Protein AF-A0A653LSE4-F1 (afdb_monomer)

Radius of gyration: 16.92 Å; Cα contacts (8 Å, |Δi|>4): 556; chains: 1; bounding box: 44×39×50 Å

Foldseek 3Di:
DAAPDWDWDDDPNFIKIKHKQDDDPPPPDPCDPAAEEEEAEAFLAACRLLRLLQVLSSVGHIYIGMQFGLFDPTDHDPAQDALLNRLNRVVVRCVVVVQAAHEYEAAALGLSNQLSNCLVCVRRHLEYEYALYAQQVVQLDPVSLVVLVVCLLPPFDDPVSNVNSVVSNVVSPVVSSVSHVVNSSPRPQLVSQLSRPHAYEYEYECAESGRHPVSSVSNQVSHPRGDYDYDYSHYRSCCNVPSNSVSCVVVVVCVVRVRGPDDD

Sequence (264 aa):
MALSGGRNVEAGGLQGRLYASVQEPGTSVEAEVRHAYVLLHGIGVSHRYLARLHRELAQVADVYSFDLPGFGKAARPHRQLQVEDFAAFVSAVLTDEGVGTCVVVGHSMGTQFAVELALRDPGRVAAAVLMGPVVDSSRNTVPQQAMSLARDAMLCESLTSNAIVFSDYFRAGPRWYLTELPVMMQYPMEDRLVSVRQPVLVLRGTKDPVARRSWCVKLSTAAQQGSMDEVLGQGHVFQHTAPVASAQAISGWVRAVDGFGVPA

Structure (mmCIF, N/CA/C/O backbone):
data_AF-A0A653LSE4-F1
#
_entry.id   AF-A0A653LSE4-F1
#
loop_
_atom_site.group_PDB
_atom_site.id
_atom_site.type_symbol
_atom_site.label_atom_id
_atom_site.label_alt_id
_atom_site.label_comp_id
_atom_site.label_asym_id
_atom_site.label_entity_id
_atom_site.label_seq_id
_atom_site.pdbx_PDB_ins_code
_atom_site.Cartn_x
_atom_site.Cartn_y
_atom_site.Cartn_z
_atom_site.occupancy
_atom_site.B_iso_or_equiv
_atom_site.auth_seq_id
_atom_site.auth_comp_id
_atom_site.auth_asym_id
_atom_site.auth_atom_id
_atom_site.pdbx_PDB_model_num
ATOM 1 N N . MET A 1 1 ? 14.031 -4.360 13.043 1.00 61.03 1 MET A N 1
ATOM 2 C CA . MET A 1 1 ? 13.543 -5.350 14.031 1.00 61.03 1 MET A CA 1
ATOM 3 C C . MET A 1 1 ? 12.190 -5.849 13.558 1.00 61.03 1 MET A C 1
ATOM 5 O O . MET A 1 1 ? 11.400 -5.014 13.144 1.00 61.03 1 MET A O 1
ATOM 9 N N . ALA A 1 2 ? 11.955 -7.162 13.553 1.00 75.75 2 ALA A N 1
ATOM 10 C CA . ALA A 1 2 ? 10.665 -7.738 13.160 1.00 75.75 2 ALA A CA 1
ATOM 11 C C . ALA A 1 2 ? 9.596 -7.488 14.240 1.00 75.75 2 ALA A C 1
ATOM 13 O O . ALA A 1 2 ? 9.941 -7.193 15.389 1.00 75.75 2 ALA A O 1
ATOM 14 N N . LEU A 1 3 ? 8.322 -7.600 13.869 1.00 85.56 3 LEU A N 1
ATOM 15 C CA . LEU A 1 3 ? 7.232 -7.659 14.841 1.00 85.56 3 LEU A CA 1
ATOM 16 C C . LEU A 1 3 ? 7.215 -9.062 15.472 1.00 85.56 3 LEU A C 1
ATOM 18 O O . LEU A 1 3 ? 7.448 -10.064 14.788 1.00 85.56 3 LEU A O 1
ATOM 22 N N . SER A 1 4 ? 6.996 -9.137 16.783 1.00 82.25 4 SER A N 1
ATOM 23 C CA . SER A 1 4 ? 6.713 -10.392 17.488 1.00 82.25 4 SER A CA 1
ATOM 24 C C . SER A 1 4 ? 5.231 -10.761 17.332 1.00 82.25 4 SER A C 1
ATOM 26 O O . SER A 1 4 ? 4.444 -9.975 16.815 1.00 82.25 4 SER A O 1
ATOM 28 N N . GLY A 1 5 ? 4.848 -11.981 17.722 1.00 82.75 5 GLY A N 1
ATOM 29 C CA . GLY A 1 5 ? 3.431 -12.369 17.811 1.00 82.75 5 GLY A CA 1
ATOM 30 C C . GLY A 1 5 ? 2.716 -12.654 16.486 1.00 82.75 5 GLY A C 1
ATOM 31 O O . GLY A 1 5 ? 1.515 -12.895 16.492 1.00 82.75 5 GLY A O 1
ATOM 32 N N . GLY A 1 6 ? 3.421 -12.668 15.350 1.00 89.81 6 GLY A N 1
ATOM 33 C CA . GLY A 1 6 ? 2.786 -12.986 14.072 1.00 89.81 6 GLY A CA 1
ATOM 34 C C . GLY A 1 6 ? 2.234 -14.408 14.044 1.00 89.81 6 GLY A C 1
ATOM 35 O O . GLY A 1 6 ? 2.968 -15.346 14.367 1.00 89.81 6 GLY A O 1
ATOM 36 N N . ARG A 1 7 ? 0.999 -14.584 13.583 1.00 94.19 7 ARG A N 1
ATOM 37 C CA . ARG A 1 7 ? 0.338 -15.891 13.450 1.00 94.19 7 ARG A CA 1
ATOM 38 C C . ARG A 1 7 ? 0.003 -16.213 12.003 1.00 94.19 7 ARG A C 1
ATOM 40 O O . ARG A 1 7 ? -0.101 -15.311 11.178 1.00 94.19 7 ARG A O 1
ATOM 47 N N . ASN A 1 8 ? -0.119 -17.501 11.704 1.00 96.44 8 ASN A N 1
ATOM 48 C CA . ASN A 1 8 ? -0.535 -17.946 10.380 1.00 96.44 8 ASN A CA 1
ATOM 49 C C . ASN A 1 8 ? -2.027 -17.657 10.201 1.00 96.44 8 ASN A C 1
ATOM 51 O O . ASN A 1 8 ? -2.806 -17.843 11.134 1.00 96.44 8 ASN A O 1
ATOM 55 N N . VAL A 1 9 ? -2.389 -17.209 9.007 1.00 97.06 9 VAL A N 1
ATOM 56 C CA . VAL A 1 9 ? -3.770 -16.974 8.579 1.00 97.06 9 VAL A CA 1
ATOM 57 C C . VAL A 1 9 ? -3.956 -17.619 7.212 1.00 97.06 9 VAL A C 1
ATOM 59 O O . VAL A 1 9 ? -3.012 -17.677 6.419 1.00 97.06 9 VAL A O 1
ATOM 62 N N . GLU A 1 10 ? -5.152 -18.126 6.946 1.00 97.12 10 GLU A N 1
ATOM 63 C CA . GLU A 1 10 ? -5.478 -18.818 5.705 1.00 97.12 10 GLU A CA 1
ATOM 64 C C . GLU A 1 10 ? -6.830 -18.336 5.197 1.00 97.12 10 GLU A C 1
ATOM 66 O O . GLU A 1 10 ? -7.785 -18.266 5.960 1.00 97.12 10 GLU A O 1
ATOM 71 N N . ALA A 1 11 ? -6.906 -18.017 3.909 1.00 96.50 11 ALA A N 1
ATOM 72 C CA . ALA A 1 11 ? -8.153 -17.658 3.256 1.00 96.50 11 ALA A CA 1
ATOM 73 C C . ALA A 1 11 ? -8.091 -18.023 1.773 1.00 96.50 11 ALA A C 1
ATOM 75 O O . ALA A 1 11 ? -7.082 -17.790 1.106 1.00 96.50 11 ALA A O 1
ATOM 76 N N . GLY A 1 12 ? -9.167 -18.616 1.246 1.00 92.50 12 GLY A N 1
ATOM 77 C CA . GLY A 1 12 ? -9.254 -18.983 -0.173 1.00 92.50 12 GLY A CA 1
ATOM 78 C C . GLY A 1 12 ? -8.154 -19.945 -0.646 1.00 92.50 12 GLY A C 1
ATOM 79 O O . GLY A 1 12 ? -7.728 -19.863 -1.795 1.00 92.50 12 GLY A O 1
ATOM 80 N N . GLY A 1 13 ? -7.650 -20.816 0.240 1.00 94.44 13 GLY A N 1
ATOM 81 C CA . GLY A 1 13 ? -6.538 -21.733 -0.048 1.00 94.44 13 GLY A CA 1
ATOM 82 C C . GLY A 1 13 ? -5.164 -21.057 -0.149 1.00 94.44 13 GLY A C 1
ATOM 83 O O . GLY A 1 13 ? -4.197 -21.685 -0.581 1.00 94.44 13 GLY A O 1
ATOM 84 N N . LEU A 1 14 ? -5.061 -19.780 0.229 1.00 97.00 14 LEU A N 1
ATOM 85 C CA . LEU A 1 14 ? -3.809 -19.039 0.329 1.00 97.00 14 LEU A CA 1
ATOM 86 C C . LEU A 1 14 ? -3.423 -18.881 1.796 1.00 97.00 14 LEU A C 1
ATOM 88 O O . LEU A 1 14 ? -4.278 -18.649 2.647 1.00 97.00 14 LEU A O 1
ATOM 92 N N . GLN A 1 15 ? -2.126 -18.960 2.084 1.00 96.56 15 GLN A N 1
ATOM 93 C CA . GLN A 1 15 ? -1.591 -18.797 3.434 1.00 96.56 15 GLN A CA 1
ATOM 94 C C . GLN A 1 15 ? -0.775 -17.514 3.529 1.00 96.56 15 GLN A C 1
ATOM 96 O O . GLN A 1 15 ? 0.033 -17.221 2.651 1.00 96.56 15 GLN A O 1
ATOM 101 N N . GLY A 1 16 ? -0.936 -16.795 4.632 1.00 96.75 16 GLY A N 1
ATOM 102 C CA . GLY A 1 16 ? -0.149 -15.618 4.979 1.00 96.75 16 GLY A CA 1
ATOM 103 C C . GLY A 1 16 ? 0.196 -15.599 6.462 1.00 96.75 16 GLY A C 1
ATOM 104 O O . GLY A 1 16 ? -0.054 -16.556 7.202 1.00 96.75 16 GLY A O 1
ATOM 105 N N . ARG A 1 17 ? 0.768 -14.485 6.918 1.00 96.88 17 ARG A N 1
ATOM 106 C CA . ARG A 1 17 ? 0.896 -14.203 8.352 1.00 96.88 17 ARG A CA 1
ATOM 107 C C . ARG A 1 17 ? 0.334 -12.841 8.691 1.00 96.88 17 ARG A C 1
ATOM 109 O O . ARG A 1 17 ? 0.565 -11.884 7.962 1.00 96.88 17 ARG A O 1
ATOM 116 N N . LEU A 1 18 ? -0.329 -12.764 9.835 1.00 96.88 18 LEU A N 1
ATOM 117 C CA . LEU A 1 18 ? -0.876 -11.538 10.391 1.00 96.88 18 LEU A CA 1
ATOM 118 C C . LEU A 1 18 ? -0.117 -11.153 11.660 1.00 96.88 18 LEU A C 1
ATOM 120 O O . LEU A 1 18 ? 0.128 -11.993 12.526 1.00 96.88 18 LEU A O 1
ATOM 124 N N . TYR A 1 19 ? 0.214 -9.872 11.767 1.00 96.12 19 TYR A N 1
ATOM 125 C CA . TYR A 1 19 ? 0.811 -9.225 12.927 1.00 96.12 19 TYR A CA 1
ATOM 126 C C . TYR A 1 19 ? -0.132 -8.114 13.383 1.00 96.12 19 TYR A C 1
ATOM 128 O O . TYR A 1 19 ? -0.217 -7.079 12.723 1.00 96.12 19 TYR A O 1
ATOM 136 N N . ALA A 1 20 ? -0.840 -8.339 14.484 1.00 94.56 20 ALA A N 1
ATOM 137 C CA . ALA A 1 20 ? -1.708 -7.343 15.099 1.00 94.56 20 ALA A CA 1
ATOM 138 C C . ALA A 1 20 ? -0.979 -6.652 16.261 1.00 94.56 20 ALA A C 1
ATOM 140 O O . ALA A 1 20 ? -0.185 -7.292 16.960 1.00 94.56 20 ALA A O 1
ATOM 141 N N . SER A 1 21 ? -1.239 -5.363 16.473 1.00 91.31 21 SER A N 1
ATOM 142 C CA . SER A 1 21 ? -0.805 -4.656 17.678 1.00 91.31 21 SER A CA 1
ATOM 143 C C . SER A 1 21 ? -1.391 -5.337 18.920 1.00 91.31 21 SER A C 1
ATOM 145 O O . SER A 1 21 ? -2.594 -5.568 19.002 1.00 91.31 21 SER A O 1
ATOM 147 N N . VAL A 1 22 ? -0.532 -5.702 19.874 1.00 67.81 22 VAL A N 1
ATOM 148 C CA . VAL A 1 22 ? -0.937 -6.378 21.115 1.00 67.81 22 VAL A CA 1
ATOM 149 C C . VAL A 1 22 ? -1.493 -5.332 22.083 1.00 67.81 22 VAL A C 1
ATOM 151 O O . VAL A 1 22 ? -0.803 -4.355 22.367 1.00 67.81 22 VAL A O 1
ATOM 154 N N . GLN A 1 23 ? -2.707 -5.532 22.605 1.00 57.34 23 GLN A N 1
ATOM 155 C CA . GLN A 1 23 ? -3.167 -4.795 23.786 1.00 57.34 23 GLN A CA 1
ATOM 156 C C . GLN A 1 23 ? -2.363 -5.258 25.003 1.00 57.34 23 GLN A C 1
ATOM 158 O O . GLN A 1 23 ? -2.258 -6.463 25.240 1.00 57.34 23 GLN A O 1
ATOM 163 N N . GLU A 1 24 ? -1.829 -4.331 25.801 1.00 49.50 24 GLU A N 1
ATOM 164 C CA . GLU A 1 24 ? -1.390 -4.706 27.144 1.00 49.50 24 GLU A CA 1
ATOM 165 C C . GLU A 1 24 ? -2.630 -5.046 27.987 1.00 49.50 24 GLU A C 1
ATOM 167 O O . GLU A 1 24 ? -3.530 -4.211 28.118 1.00 49.50 24 GLU A O 1
ATOM 172 N N . PRO A 1 25 ? -2.731 -6.265 28.544 1.00 37.28 25 PRO A N 1
ATOM 173 C CA . PRO A 1 25 ? -3.856 -6.616 29.394 1.00 37.28 25 PRO A CA 1
ATOM 174 C C . PRO A 1 25 ? -3.789 -5.794 30.690 1.00 37.28 25 PRO A C 1
ATOM 176 O O . PRO A 1 25 ? -2.941 -6.047 31.542 1.00 37.28 25 PRO A O 1
ATOM 179 N N . GLY A 1 26 ? -4.679 -4.806 30.837 1.00 44.78 26 GLY A N 1
ATOM 180 C CA . GLY A 1 26 ? -4.826 -4.022 32.072 1.00 44.78 26 GLY A CA 1
ATOM 181 C C . GLY A 1 26 ? -5.125 -2.531 31.897 1.00 44.78 26 GLY A C 1
ATOM 182 O O . GLY A 1 26 ? -5.560 -1.896 32.854 1.00 44.78 26 GLY A O 1
ATOM 183 N N . THR A 1 27 ? -4.959 -1.956 30.705 1.00 46.88 27 THR A N 1
ATOM 184 C CA . THR A 1 27 ? -5.365 -0.569 30.425 1.00 46.88 27 THR A CA 1
ATOM 185 C C . THR A 1 27 ? -6.841 -0.510 30.043 1.00 46.88 27 THR A C 1
ATOM 187 O O . THR A 1 27 ? -7.207 -0.346 28.884 1.00 46.88 27 THR A O 1
ATOM 190 N N . SER A 1 28 ? -7.715 -0.635 31.044 1.00 40.16 28 SER A N 1
ATOM 191 C CA . SER A 1 28 ? -9.119 -0.235 30.932 1.00 40.16 28 SER A CA 1
ATOM 192 C C . SER A 1 28 ? -9.204 1.294 30.922 1.00 40.16 28 SER A C 1
ATOM 194 O O . SER A 1 28 ? -9.571 1.918 31.916 1.00 40.16 28 SER A O 1
ATOM 196 N N . VAL A 1 29 ? -8.789 1.903 29.816 1.00 49.12 29 VAL A N 1
ATOM 197 C CA . VAL A 1 29 ? -9.260 3.238 29.448 1.00 49.12 29 VAL A CA 1
ATOM 198 C C . VAL A 1 29 ? -10.554 3.000 28.679 1.00 49.12 29 VAL A C 1
ATOM 200 O O . VAL A 1 29 ? -10.614 2.065 27.878 1.00 49.12 29 VAL A O 1
ATOM 203 N N . GLU A 1 30 ? -11.604 3.761 28.992 1.00 46.19 30 GLU A N 1
ATOM 204 C CA . GLU A 1 30 ? -12.880 3.748 28.267 1.00 46.19 30 GLU A CA 1
ATOM 205 C C . GLU A 1 30 ? -12.629 3.594 26.765 1.00 46.19 30 GLU A C 1
ATOM 207 O O . GLU A 1 30 ? -11.695 4.204 26.249 1.00 46.19 30 GLU A O 1
ATOM 212 N N . ALA A 1 31 ? -13.400 2.723 26.104 1.00 49.31 31 ALA A N 1
ATOM 213 C CA . ALA A 1 31 ? -13.195 2.303 24.721 1.00 49.31 31 ALA A CA 1
ATOM 214 C C . ALA A 1 31 ? -13.316 3.487 23.747 1.00 49.31 31 ALA A C 1
ATOM 216 O O . ALA A 1 31 ? -14.328 3.667 23.074 1.00 49.31 31 ALA A O 1
ATOM 217 N N . GLU A 1 32 ? -12.274 4.311 23.686 1.00 55.62 32 GLU A N 1
ATOM 218 C CA . GLU A 1 32 ? -12.071 5.294 22.643 1.00 55.62 32 GLU A CA 1
ATOM 219 C C . GLU A 1 32 ? -12.041 4.508 21.334 1.00 55.62 32 GLU A C 1
ATOM 221 O O . GLU A 1 32 ? -11.342 3.494 21.224 1.00 55.62 32 GLU A O 1
ATOM 226 N N . VAL A 1 33 ? -12.857 4.919 20.363 1.00 59.66 33 VAL A N 1
ATOM 227 C CA . VAL A 1 33 ? -12.933 4.256 19.061 1.00 59.66 33 VAL A CA 1
ATOM 228 C C . VAL A 1 33 ? -11.567 4.387 18.391 1.00 59.66 33 VAL A C 1
ATOM 230 O O . VAL A 1 33 ? -11.242 5.409 17.789 1.00 59.66 33 VAL A O 1
ATOM 233 N N . ARG A 1 34 ? -10.738 3.350 18.524 1.00 71.81 34 ARG A N 1
ATOM 234 C CA . ARG A 1 34 ? -9.423 3.291 17.896 1.00 71.81 34 ARG A CA 1
ATOM 235 C C . ARG A 1 34 ? -9.608 2.966 16.428 1.00 71.81 34 ARG A C 1
ATOM 237 O O . ARG A 1 34 ? -10.283 2.019 16.037 1.00 71.81 34 ARG A O 1
ATOM 244 N N . HIS A 1 35 ? -8.984 3.782 15.603 1.00 82.12 35 HIS A N 1
ATOM 245 C CA . HIS A 1 35 ? -8.894 3.546 14.177 1.00 82.12 35 HIS A CA 1
ATOM 246 C C . HIS A 1 35 ? -8.154 2.237 13.889 1.00 82.12 35 HIS A C 1
ATOM 248 O O . HIS A 1 35 ? -7.191 1.921 14.581 1.00 82.12 35 HIS A O 1
ATOM 254 N N . ALA A 1 36 ? -8.558 1.503 12.854 1.00 93.62 36 ALA A N 1
ATOM 255 C CA . ALA A 1 36 ? -7.814 0.340 12.381 1.00 93.62 36 ALA A CA 1
ATOM 256 C C . ALA A 1 36 ? -6.970 0.709 11.153 1.00 93.62 36 ALA A C 1
ATOM 258 O O . ALA A 1 36 ? -7.494 1.243 10.175 1.00 93.62 36 ALA A O 1
ATOM 259 N N . TYR A 1 37 ? -5.677 0.386 11.174 1.00 96.75 37 TYR A N 1
ATOM 260 C CA . TYR A 1 37 ? -4.769 0.511 10.033 1.00 96.75 37 TYR A CA 1
ATOM 261 C C . TYR A 1 37 ? -4.348 -0.860 9.519 1.00 96.75 37 TYR A C 1
ATOM 263 O O . TYR A 1 37 ? -3.862 -1.700 10.274 1.00 96.75 37 TYR A O 1
ATOM 271 N N . VAL A 1 38 ? -4.452 -1.063 8.209 1.00 98.38 38 VAL A N 1
ATOM 272 C CA . VAL A 1 38 ? -4.025 -2.289 7.529 1.00 98.38 38 VAL A CA 1
ATOM 273 C C . VAL A 1 38 ? -2.801 -1.983 6.674 1.00 98.38 38 VAL A C 1
ATOM 275 O O . VAL A 1 38 ? -2.907 -1.280 5.676 1.00 98.38 38 VAL A O 1
ATOM 278 N N . LEU A 1 39 ? -1.629 -2.493 7.057 1.00 98.62 39 LEU A N 1
ATOM 279 C CA . LEU A 1 39 ? -0.357 -2.220 6.387 1.00 98.62 39 LEU A CA 1
ATOM 280 C C . LEU A 1 39 ? 0.017 -3.346 5.413 1.00 98.62 39 LEU A C 1
ATOM 282 O O . LEU A 1 39 ? 0.220 -4.495 5.822 1.00 98.62 39 LEU A O 1
ATOM 286 N N . LEU A 1 40 ? 0.184 -2.991 4.137 1.00 98.62 40 LEU A N 1
ATOM 287 C CA . LEU A 1 40 ? 0.477 -3.912 3.038 1.00 98.62 40 LEU A CA 1
ATOM 288 C C . LEU A 1 40 ? 1.864 -3.640 2.446 1.00 98.62 40 LEU A C 1
ATOM 290 O O . LEU A 1 40 ? 2.202 -2.517 2.059 1.00 98.62 40 LEU A O 1
ATOM 294 N N . HIS A 1 41 ? 2.693 -4.682 2.390 1.00 97.19 41 HIS A N 1
ATOM 295 C CA . HIS A 1 41 ? 4.066 -4.577 1.907 1.00 97.19 41 HIS A CA 1
ATOM 296 C C . HIS A 1 41 ? 4.169 -4.627 0.372 1.00 97.19 41 HIS A C 1
ATOM 298 O O . HIS A 1 41 ? 3.237 -5.027 -0.318 1.00 97.19 41 HIS A O 1
ATOM 304 N N . GLY A 1 42 ? 5.330 -4.234 -0.157 1.00 93.88 42 GLY A N 1
ATOM 305 C CA . GLY A 1 42 ? 5.651 -4.280 -1.580 1.00 93.88 42 GLY A CA 1
ATOM 306 C C . GLY A 1 42 ? 6.131 -5.651 -2.048 1.00 93.88 42 GLY A C 1
ATOM 307 O O . GLY A 1 42 ? 6.262 -6.594 -1.264 1.00 93.88 42 GLY A O 1
ATOM 308 N N . ILE A 1 43 ? 6.443 -5.751 -3.338 1.00 92.19 43 ILE A N 1
ATOM 309 C CA . ILE A 1 43 ? 6.922 -6.989 -3.951 1.00 92.19 43 ILE A CA 1
ATOM 310 C C . ILE A 1 43 ? 8.234 -7.446 -3.308 1.00 92.19 43 ILE A C 1
ATOM 312 O O . ILE A 1 43 ? 9.144 -6.653 -3.079 1.00 92.19 43 ILE A O 1
ATOM 316 N N . GLY A 1 44 ? 8.337 -8.738 -3.004 1.00 84.50 44 GLY A N 1
ATOM 317 C CA . GLY A 1 44 ? 9.571 -9.366 -2.526 1.00 84.50 44 GLY A CA 1
ATOM 318 C C . GLY A 1 44 ? 10.007 -8.981 -1.110 1.00 84.50 44 GLY A C 1
ATOM 319 O O . GLY A 1 44 ? 11.014 -9.499 -0.639 1.00 84.50 44 GLY A O 1
ATOM 320 N N . VAL A 1 45 ? 9.268 -8.107 -0.428 1.00 88.25 45 VAL A N 1
ATOM 321 C CA . VAL A 1 45 ? 9.527 -7.709 0.961 1.00 88.25 45 VAL A CA 1
ATOM 322 C C . VAL A 1 45 ? 8.501 -8.337 1.912 1.00 88.25 45 VAL A C 1
ATOM 324 O O . VAL A 1 45 ? 7.788 -9.262 1.538 1.00 88.25 45 VAL A O 1
ATOM 327 N N . SER A 1 46 ? 8.477 -7.915 3.176 1.00 91.38 46 SER A N 1
ATOM 328 C CA . SER A 1 46 ? 7.633 -8.492 4.233 1.00 91.38 46 SER A CA 1
ATOM 329 C C . SER A 1 46 ? 7.177 -7.413 5.217 1.00 91.38 46 SER A C 1
ATOM 331 O O . SER A 1 46 ? 7.593 -6.261 5.096 1.00 91.38 46 SER A O 1
ATOM 333 N N . HIS A 1 47 ? 6.422 -7.757 6.262 1.00 92.62 47 HIS A N 1
ATOM 334 C CA . HIS A 1 47 ? 6.083 -6.831 7.355 1.00 92.62 47 HIS A CA 1
ATOM 335 C C . HIS A 1 47 ? 7.313 -6.148 7.998 1.00 92.62 47 HIS A C 1
ATOM 337 O O . HIS A 1 47 ? 7.192 -5.097 8.628 1.00 92.62 47 HIS A O 1
ATOM 343 N N . ARG A 1 48 ? 8.521 -6.724 7.878 1.00 92.00 48 ARG A N 1
ATOM 344 C CA . ARG A 1 48 ? 9.722 -6.300 8.626 1.00 92.00 48 ARG A CA 1
ATOM 345 C C . ARG A 1 48 ? 10.114 -4.846 8.384 1.00 92.00 48 ARG A C 1
ATOM 347 O O . ARG A 1 48 ? 10.565 -4.182 9.317 1.00 92.00 48 ARG A O 1
ATOM 354 N N . TYR A 1 49 ? 9.962 -4.352 7.159 1.00 91.31 49 TYR A N 1
ATOM 355 C CA . TYR A 1 49 ? 10.261 -2.953 6.833 1.00 91.31 49 TYR A CA 1
ATOM 356 C C . TYR A 1 49 ? 9.124 -1.982 7.212 1.00 91.31 49 TYR A C 1
ATOM 358 O O . TYR A 1 49 ? 9.387 -0.798 7.396 1.00 91.31 49 TYR A O 1
ATOM 366 N N . LEU A 1 50 ? 7.904 -2.489 7.442 1.00 95.38 50 LEU A N 1
ATOM 367 C CA . LEU A 1 50 ? 6.761 -1.743 7.985 1.00 95.38 50 LEU A CA 1
ATOM 368 C C . LEU A 1 50 ? 6.765 -1.728 9.516 1.00 95.38 50 LEU A C 1
ATOM 370 O O . LEU A 1 50 ? 6.089 -0.905 10.116 1.00 95.38 50 LEU A O 1
ATOM 374 N N . ALA A 1 51 ? 7.541 -2.599 10.167 1.00 95.50 51 ALA A N 1
ATOM 375 C CA . ALA A 1 51 ? 7.507 -2.801 11.615 1.00 95.50 51 ALA A CA 1
ATOM 376 C C . ALA A 1 51 ? 7.747 -1.530 12.447 1.00 95.50 51 ALA A C 1
ATOM 378 O O . ALA A 1 51 ? 7.261 -1.441 13.570 1.00 95.50 51 ALA A O 1
ATOM 379 N N . ARG A 1 52 ? 8.514 -0.558 11.931 1.00 95.56 52 ARG A N 1
ATOM 380 C CA . ARG A 1 52 ? 8.712 0.726 12.618 1.00 95.56 52 ARG A CA 1
ATOM 381 C C . ARG A 1 52 ? 7.454 1.589 12.530 1.00 95.56 52 ARG A C 1
ATOM 383 O O . ARG A 1 52 ? 6.927 1.950 13.571 1.00 95.56 52 ARG A O 1
ATOM 390 N N . LEU A 1 53 ? 6.930 1.810 11.324 1.00 96.88 53 LEU A N 1
ATOM 391 C CA . LEU A 1 53 ? 5.651 2.495 11.118 1.00 96.88 53 LEU A CA 1
ATOM 392 C C . LEU A 1 53 ? 4.498 1.833 11.889 1.00 96.88 53 LEU A C 1
ATOM 394 O O . LEU A 1 53 ? 3.712 2.532 12.516 1.00 96.88 53 LEU A O 1
ATOM 398 N N . HIS A 1 54 ? 4.433 0.498 11.897 1.00 97.25 54 HIS A N 1
ATOM 399 C CA . HIS A 1 54 ? 3.446 -0.259 12.668 1.00 97.25 54 HIS A CA 1
ATOM 400 C C . HIS A 1 54 ? 3.441 0.170 14.135 1.00 97.25 54 HIS A C 1
ATOM 402 O O . HIS A 1 54 ? 2.384 0.443 14.683 1.00 97.25 54 HIS A O 1
ATOM 408 N N . ARG A 1 55 ? 4.616 0.246 14.771 1.00 95.69 55 ARG A N 1
ATOM 409 C CA . ARG A 1 55 ? 4.723 0.616 16.189 1.00 95.69 55 ARG A CA 1
ATOM 410 C C . ARG A 1 55 ? 4.345 2.066 16.446 1.00 95.69 55 ARG A C 1
ATOM 412 O O . ARG A 1 55 ? 3.766 2.339 17.486 1.00 95.69 55 ARG A O 1
ATOM 419 N N . GLU A 1 56 ? 4.666 2.974 15.526 1.00 96.06 56 GLU A N 1
ATOM 420 C CA . GLU A 1 56 ? 4.269 4.380 15.656 1.00 96.06 56 GLU A CA 1
ATOM 421 C C . GLU A 1 56 ? 2.747 4.539 15.580 1.00 96.06 56 GLU A C 1
ATOM 423 O O . GLU A 1 56 ? 2.152 5.176 16.442 1.00 96.06 56 GLU A O 1
ATOM 428 N N . LEU A 1 57 ? 2.094 3.899 14.603 1.00 94.81 57 LEU A N 1
ATOM 429 C CA . LEU A 1 57 ? 0.632 3.932 14.483 1.00 94.81 57 LEU A CA 1
ATOM 430 C C . LEU A 1 57 ? -0.060 3.194 15.644 1.00 94.81 57 LEU A C 1
ATOM 432 O O . LEU A 1 57 ? -1.081 3.660 16.144 1.00 94.81 57 LEU A O 1
ATOM 436 N N . ALA A 1 58 ? 0.521 2.090 16.127 1.00 94.25 58 ALA A N 1
ATOM 437 C CA . ALA A 1 58 ? -0.038 1.278 17.211 1.00 94.25 58 ALA A CA 1
ATOM 438 C C . ALA A 1 58 ? -0.099 2.000 18.567 1.00 94.25 58 ALA A C 1
ATOM 440 O O . ALA A 1 58 ? -0.788 1.539 19.474 1.00 94.25 58 ALA A O 1
ATOM 441 N N . GLN A 1 59 ? 0.573 3.147 18.722 1.00 91.12 59 GLN A N 1
ATOM 442 C CA . GLN A 1 59 ? 0.438 3.972 19.927 1.00 91.12 59 GLN A CA 1
ATOM 443 C C . GLN A 1 59 ? -1.001 4.480 20.106 1.00 91.12 59 GLN A C 1
ATOM 445 O O . GLN A 1 59 ? -1.483 4.563 21.233 1.00 91.12 59 GLN A O 1
ATOM 450 N N . VAL A 1 60 ? -1.712 4.758 19.008 1.00 86.88 60 VAL A N 1
ATOM 451 C CA . VAL A 1 60 ? -3.027 5.434 19.023 1.00 86.88 60 VAL A CA 1
ATOM 452 C C . VAL A 1 60 ? -4.118 4.707 18.235 1.00 86.88 60 VAL A C 1
ATOM 454 O O . VAL A 1 60 ? -5.255 5.162 18.189 1.00 86.88 60 VAL A O 1
ATOM 457 N N . ALA A 1 61 ? -3.789 3.588 17.597 1.00 90.88 61 ALA A N 1
ATOM 458 C CA . ALA A 1 61 ? -4.690 2.846 16.728 1.00 90.88 61 ALA A CA 1
ATOM 459 C C . ALA A 1 61 ? -4.462 1.334 16.837 1.00 90.88 61 ALA A C 1
ATOM 461 O O . ALA A 1 61 ? -3.458 0.901 17.410 1.00 90.88 61 ALA A O 1
ATOM 462 N N . ASP A 1 62 ? -5.382 0.547 16.293 1.00 93.38 62 ASP A N 1
ATOM 463 C CA . ASP A 1 62 ? -5.170 -0.877 16.046 1.00 93.38 62 ASP A CA 1
ATOM 464 C C . ASP A 1 62 ? -4.472 -1.041 14.697 1.00 93.38 62 ASP A C 1
ATOM 466 O O . ASP A 1 62 ? -4.840 -0.406 13.708 1.00 93.38 62 ASP A O 1
ATOM 470 N N . VAL A 1 63 ? -3.422 -1.859 14.641 1.00 96.50 63 VAL A N 1
ATOM 471 C CA . VAL A 1 63 ? -2.604 -1.995 13.431 1.00 96.50 63 VAL A CA 1
ATOM 472 C C . VAL A 1 63 ? -2.428 -3.455 13.063 1.00 96.50 63 VAL A C 1
ATOM 474 O O . VAL A 1 63 ? -1.940 -4.263 13.849 1.00 96.50 63 VAL A O 1
ATOM 477 N N . TYR A 1 64 ? -2.750 -3.765 11.814 1.00 97.50 64 TYR A N 1
ATOM 478 C CA . TYR A 1 64 ? -2.683 -5.087 11.216 1.00 97.50 64 TYR A CA 1
ATOM 479 C C . TYR A 1 64 ? -1.655 -5.056 10.090 1.00 97.50 64 TYR A C 1
ATOM 481 O O . TYR A 1 64 ? -1.813 -4.346 9.104 1.00 97.50 64 TYR A O 1
ATOM 489 N N . SER A 1 65 ? -0.559 -5.794 10.225 1.00 97.69 65 SER A N 1
ATOM 490 C CA . SER A 1 65 ? 0.456 -5.935 9.177 1.00 97.69 65 SER A CA 1
ATOM 491 C C . SER A 1 65 ? 0.511 -7.363 8.676 1.00 97.69 65 SER A C 1
ATOM 493 O O . SER A 1 65 ? 0.406 -8.304 9.460 1.00 97.69 65 SER A O 1
ATOM 495 N N . PHE A 1 66 ? 0.721 -7.522 7.376 1.00 96.38 66 PHE A N 1
ATOM 496 C CA . PHE A 1 66 ? 0.722 -8.830 6.734 1.00 96.38 66 PHE A CA 1
ATOM 497 C C . PHE A 1 66 ? 2.127 -9.240 6.284 1.00 96.38 66 PHE A C 1
ATOM 499 O O . PHE A 1 66 ? 2.933 -8.392 5.913 1.00 96.38 66 PHE A O 1
ATOM 506 N N . ASP A 1 67 ? 2.399 -10.544 6.288 1.00 95.75 67 ASP A N 1
ATOM 507 C CA . ASP A 1 67 ? 3.199 -11.186 5.243 1.00 95.75 67 ASP A CA 1
ATOM 508 C C . ASP A 1 67 ? 2.204 -11.847 4.281 1.00 95.75 67 ASP A C 1
ATOM 510 O O . ASP A 1 67 ? 1.520 -12.805 4.656 1.00 95.75 67 ASP A O 1
ATOM 514 N N . LEU A 1 68 ? 2.083 -11.303 3.071 1.00 96.81 68 LEU A N 1
ATOM 515 C CA . LEU A 1 68 ? 1.154 -11.775 2.044 1.00 96.81 68 LEU A CA 1
ATOM 516 C C . LEU A 1 68 ? 1.613 -13.118 1.442 1.00 96.81 68 LEU A C 1
ATOM 518 O O . LEU A 1 68 ? 2.802 -13.443 1.523 1.00 96.81 68 LEU A O 1
ATOM 522 N N . PRO A 1 69 ? 0.705 -13.896 0.818 1.00 96.62 69 PRO A N 1
ATOM 523 C CA . PRO A 1 69 ? 1.036 -15.190 0.223 1.00 96.62 69 PRO A CA 1
ATOM 524 C C . PRO A 1 69 ? 2.291 -15.160 -0.662 1.00 96.62 69 PRO A C 1
ATOM 526 O O . PRO A 1 69 ? 2.438 -14.324 -1.548 1.00 96.62 69 PRO A O 1
ATOM 529 N N . GLY A 1 70 ? 3.226 -16.075 -0.399 1.00 92.75 70 GLY A N 1
ATOM 530 C CA . GLY A 1 70 ? 4.518 -16.172 -1.089 1.00 92.75 70 GLY A CA 1
ATOM 531 C C . GLY A 1 70 ? 5.596 -15.171 -0.669 1.00 92.75 70 GLY A C 1
ATOM 532 O O . GLY A 1 70 ? 6.727 -15.261 -1.153 1.00 92.75 70 GLY A O 1
ATOM 533 N N . PHE A 1 71 ? 5.304 -14.272 0.269 1.00 91.56 71 PHE A N 1
ATOM 534 C CA . PHE A 1 71 ? 6.250 -13.285 0.781 1.00 91.56 71 PHE A CA 1
ATOM 535 C C . PHE A 1 71 ? 6.569 -13.486 2.266 1.00 91.56 71 PHE A C 1
ATOM 537 O O . PHE A 1 71 ? 5.866 -14.176 3.003 1.00 91.56 71 PHE A O 1
ATOM 544 N N . GLY A 1 72 ? 7.674 -12.889 2.727 1.00 87.62 72 GLY A N 1
ATOM 545 C CA . GLY A 1 72 ? 8.120 -13.011 4.116 1.00 87.62 72 GLY A CA 1
ATOM 546 C C . GLY A 1 72 ? 8.281 -14.468 4.560 1.00 87.62 72 GLY A C 1
ATOM 547 O O . GLY A 1 72 ? 9.125 -15.193 4.033 1.00 87.62 72 GLY A O 1
ATOM 548 N N . LYS A 1 73 ? 7.504 -14.878 5.569 1.00 85.56 73 LYS A N 1
ATOM 549 C CA . LYS A 1 73 ? 7.453 -16.267 6.065 1.00 85.56 73 LYS A CA 1
ATOM 550 C C . LYS A 1 73 ? 6.234 -17.061 5.568 1.00 85.56 73 LYS A C 1
ATOM 552 O O . LYS A 1 73 ? 6.038 -18.184 6.031 1.00 85.56 73 LYS A O 1
ATOM 557 N N . ALA A 1 74 ? 5.402 -16.487 4.702 1.00 88.75 74 ALA A N 1
ATOM 558 C CA . ALA A 1 74 ? 4.226 -17.155 4.160 1.00 88.75 74 ALA A CA 1
ATOM 559 C C . ALA A 1 74 ? 4.612 -18.244 3.147 1.00 88.75 74 ALA A C 1
ATOM 561 O O . ALA A 1 74 ? 5.628 -18.141 2.453 1.00 88.75 74 ALA A O 1
ATOM 562 N N . ALA A 1 75 ? 3.791 -19.291 3.052 1.00 89.56 75 ALA A N 1
ATOM 563 C CA . ALA A 1 75 ? 3.981 -20.336 2.055 1.00 89.56 75 ALA A CA 1
ATOM 564 C C . ALA A 1 75 ? 3.813 -19.765 0.638 1.00 89.56 75 ALA A C 1
ATOM 566 O O . ALA A 1 75 ? 2.993 -18.873 0.406 1.00 89.56 75 ALA A O 1
ATOM 567 N N . ARG A 1 76 ? 4.593 -20.283 -0.318 1.00 91.06 76 ARG A N 1
ATOM 568 C CA . ARG A 1 76 ? 4.472 -19.896 -1.728 1.00 91.06 76 ARG A CA 1
ATOM 569 C C . ARG A 1 76 ? 3.274 -20.595 -2.374 1.00 91.06 76 ARG A C 1
ATOM 571 O O . ARG A 1 76 ? 3.220 -21.824 -2.311 1.00 91.06 76 ARG A O 1
ATOM 578 N N . PRO A 1 77 ? 2.366 -19.852 -3.025 1.00 92.88 77 PRO A N 1
ATOM 579 C CA . PRO A 1 77 ? 1.297 -20.436 -3.823 1.00 92.88 77 PRO A CA 1
ATOM 580 C C . PRO A 1 77 ? 1.834 -21.278 -4.990 1.00 92.88 77 PRO A C 1
ATOM 582 O O . PRO A 1 77 ? 2.930 -21.049 -5.501 1.00 92.88 77 PRO A O 1
ATOM 585 N N . HIS A 1 78 ? 1.025 -22.233 -5.455 1.00 91.19 78 HIS A N 1
ATOM 586 C CA . HIS A 1 78 ? 1.347 -23.078 -6.615 1.00 91.19 78 HIS A CA 1
ATOM 587 C C . HIS A 1 78 ? 1.094 -22.402 -7.973 1.00 91.19 78 HIS A C 1
ATOM 589 O O . HIS A 1 78 ? 1.428 -22.966 -9.013 1.00 91.19 78 HIS A O 1
ATOM 595 N N . ARG A 1 79 ? 0.502 -21.203 -7.969 1.00 94.31 79 ARG A N 1
ATOM 596 C CA . ARG A 1 79 ? 0.193 -20.396 -9.155 1.00 94.31 79 ARG A CA 1
ATOM 597 C C . ARG A 1 79 ? 0.629 -18.948 -8.940 1.00 94.31 79 ARG A C 1
ATOM 599 O O . ARG A 1 79 ? 0.744 -18.520 -7.797 1.00 94.31 79 ARG A O 1
ATOM 606 N N . GLN A 1 80 ? 0.806 -18.206 -10.029 1.00 95.06 80 GLN A N 1
ATOM 607 C CA . GLN A 1 80 ? 0.912 -16.745 -9.985 1.00 95.06 80 GLN A CA 1
ATOM 608 C C . GLN A 1 80 ? -0.392 -16.150 -9.428 1.00 95.06 80 GLN A C 1
ATOM 610 O O . GLN A 1 80 ? -1.484 -16.658 -9.726 1.00 95.06 80 GLN A O 1
ATOM 615 N N . LEU A 1 81 ? -0.273 -15.106 -8.613 1.00 97.19 81 LEU A N 1
ATOM 616 C CA . LEU A 1 81 ? -1.412 -14.385 -8.051 1.00 97.19 81 LEU A CA 1
ATOM 617 C C . LEU A 1 81 ? -1.595 -13.045 -8.768 1.00 97.19 81 LEU A C 1
ATOM 619 O O . LEU A 1 81 ? -0.627 -12.403 -9.151 1.00 97.19 8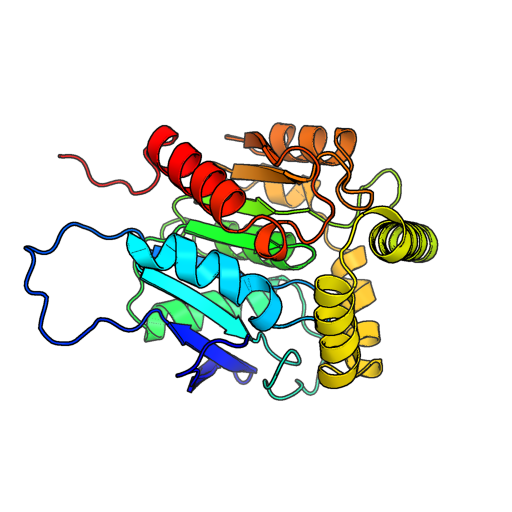1 LEU A O 1
ATOM 623 N N . GLN A 1 82 ? -2.841 -12.628 -8.970 1.00 97.88 82 GLN A N 1
ATOM 624 C CA . GLN A 1 82 ? -3.157 -11.273 -9.421 1.00 97.88 82 GLN A CA 1
ATOM 625 C C . GLN A 1 82 ? -3.275 -10.327 -8.218 1.00 97.88 82 GLN A C 1
ATOM 627 O O . GLN A 1 82 ? -3.423 -10.770 -7.077 1.00 97.88 82 GLN A O 1
ATOM 632 N N . VAL A 1 83 ? -3.237 -9.014 -8.452 1.00 98.19 83 VAL A N 1
ATOM 633 C CA . VAL A 1 83 ? -3.375 -8.000 -7.386 1.00 98.19 83 VAL A CA 1
ATOM 634 C C . VAL A 1 83 ? -4.694 -8.192 -6.618 1.00 98.19 83 VAL A C 1
ATOM 636 O O . VAL A 1 83 ? -4.731 -8.101 -5.389 1.00 98.19 83 VAL A O 1
ATOM 639 N N . GLU A 1 84 ? -5.749 -8.565 -7.335 1.00 98.31 84 GLU A N 1
ATOM 640 C CA . GLU A 1 84 ? -7.081 -8.881 -6.828 1.00 98.31 84 GLU A CA 1
ATOM 641 C C . GLU A 1 84 ? -7.086 -10.104 -5.901 1.00 98.31 84 GLU A C 1
ATOM 643 O O . GLU A 1 84 ? -7.839 -10.119 -4.926 1.00 98.31 84 GLU A O 1
ATOM 648 N N . ASP A 1 85 ? -6.239 -11.113 -6.154 1.00 98.38 85 ASP A N 1
ATOM 649 C CA . ASP A 1 85 ? -6.109 -12.289 -5.282 1.00 98.38 85 ASP A CA 1
ATOM 650 C C . ASP A 1 85 ? -5.550 -11.885 -3.907 1.00 98.38 85 ASP A C 1
ATOM 652 O O . ASP A 1 85 ? -6.034 -12.346 -2.871 1.00 98.38 85 ASP A O 1
ATOM 656 N N . PHE A 1 86 ? -4.557 -10.988 -3.877 1.00 98.38 86 PHE A N 1
ATOM 657 C CA . PHE A 1 86 ? -3.993 -10.473 -2.626 1.00 98.38 86 PHE A CA 1
ATOM 658 C C . PHE A 1 86 ? -5.005 -9.633 -1.847 1.00 98.38 86 PHE A C 1
ATOM 660 O O . PHE A 1 86 ? -5.141 -9.808 -0.635 1.00 98.38 86 PHE A O 1
ATOM 667 N N . ALA A 1 87 ? -5.745 -8.755 -2.526 1.00 98.44 87 ALA A N 1
ATOM 668 C CA . ALA A 1 87 ? -6.808 -7.979 -1.892 1.00 98.44 87 ALA A CA 1
ATOM 669 C C . ALA A 1 87 ? -7.938 -8.879 -1.365 1.00 98.44 87 ALA A C 1
ATOM 671 O O . ALA A 1 87 ? -8.435 -8.657 -0.262 1.00 98.44 87 ALA A O 1
ATOM 672 N N . ALA A 1 88 ? -8.301 -9.933 -2.106 1.00 98.50 88 ALA A N 1
ATOM 673 C CA . ALA A 1 88 ? -9.275 -10.931 -1.670 1.00 98.50 88 ALA A CA 1
ATOM 674 C C . ALA A 1 88 ? -8.833 -11.664 -0.405 1.00 98.50 88 ALA A C 1
ATOM 676 O O . ALA A 1 88 ? -9.622 -11.815 0.528 1.00 98.50 88 ALA A O 1
ATOM 677 N N . PHE A 1 89 ? -7.567 -12.078 -0.365 1.00 98.62 89 PHE A N 1
ATOM 678 C CA . PHE A 1 89 ? -6.971 -12.703 0.805 1.00 98.62 89 PHE A CA 1
ATOM 679 C C . PHE A 1 89 ? -7.019 -11.774 2.025 1.00 98.62 89 PHE A C 1
ATOM 681 O O . PHE A 1 89 ? -7.489 -12.184 3.083 1.00 98.62 89 PHE A O 1
ATOM 688 N N . VAL A 1 90 ? -6.597 -10.513 1.880 1.00 98.50 90 VAL A N 1
ATOM 689 C CA . VAL A 1 90 ? -6.620 -9.535 2.981 1.00 98.50 90 VAL A CA 1
ATOM 690 C C . VAL A 1 90 ? -8.049 -9.285 3.468 1.00 98.50 90 VAL A C 1
ATOM 692 O O . VAL A 1 90 ? -8.293 -9.362 4.664 1.00 98.50 90 VAL A O 1
ATOM 695 N N . SER A 1 91 ? -8.997 -9.047 2.559 1.00 98.44 91 SER A N 1
ATOM 696 C CA . SER A 1 91 ? -10.426 -8.854 2.862 1.00 98.44 91 SER A CA 1
ATOM 697 C C . SER A 1 91 ? -11.020 -10.007 3.685 1.00 98.44 91 SER A C 1
ATOM 699 O O . SER A 1 91 ? -11.687 -9.784 4.701 1.00 98.44 91 SER A O 1
ATOM 701 N N . ALA A 1 92 ? -10.732 -11.248 3.285 1.00 98.31 92 ALA A N 1
ATOM 702 C CA . ALA A 1 92 ? -11.194 -12.436 3.993 1.00 98.31 92 ALA A CA 1
ATOM 703 C C . ALA A 1 92 ? -10.569 -12.540 5.390 1.00 98.31 92 ALA A C 1
ATOM 705 O O . ALA A 1 92 ? -11.299 -12.681 6.366 1.00 98.31 92 ALA A O 1
ATOM 706 N N . VAL A 1 93 ? -9.249 -12.350 5.511 1.00 98.12 93 VAL A N 1
ATOM 707 C CA . VAL A 1 93 ? -8.592 -12.356 6.826 1.00 98.12 93 VAL A CA 1
ATOM 708 C C . VAL A 1 93 ? -9.159 -11.255 7.725 1.00 98.12 93 VAL A C 1
ATOM 710 O O . VAL A 1 93 ? -9.492 -11.527 8.867 1.00 98.12 93 VAL A O 1
ATOM 713 N N . LEU A 1 94 ? -9.353 -10.027 7.233 1.00 96.75 94 LEU A N 1
ATOM 714 C CA . LEU A 1 94 ? -9.961 -8.948 8.028 1.00 96.75 94 LEU A CA 1
ATOM 715 C C . LEU A 1 94 ? -11.388 -9.279 8.492 1.00 96.75 94 LEU A C 1
ATOM 717 O O . LEU A 1 94 ? -11.813 -8.806 9.544 1.00 96.75 94 LEU A O 1
ATOM 721 N N . THR A 1 95 ? -12.129 -10.083 7.726 1.00 96.62 95 THR A N 1
ATOM 722 C CA . THR A 1 95 ? -13.451 -10.584 8.127 1.00 96.62 95 THR A CA 1
ATOM 723 C C . THR A 1 95 ? -13.343 -11.559 9.291 1.00 96.62 95 THR A C 1
ATOM 725 O O . THR A 1 95 ? -14.041 -11.374 10.285 1.00 96.62 95 THR A O 1
ATOM 728 N N . ASP A 1 96 ? -12.441 -12.534 9.201 1.00 95.81 96 ASP A N 1
ATOM 729 C CA . ASP A 1 96 ? -12.211 -13.522 10.263 1.00 95.81 96 ASP A CA 1
ATOM 730 C C . ASP A 1 96 ? -11.696 -12.867 11.555 1.00 95.81 96 ASP A C 1
ATOM 732 O O . ASP A 1 96 ? -11.989 -13.319 12.660 1.00 95.81 96 ASP A O 1
ATOM 736 N N . GLU A 1 97 ? -10.971 -11.759 11.413 1.00 93.12 97 GLU A N 1
ATOM 737 C CA . GLU A 1 97 ? -10.464 -10.938 12.512 1.00 93.12 97 GLU A CA 1
ATOM 738 C C . GLU A 1 97 ? -11.495 -9.981 13.122 1.00 93.12 97 GLU A C 1
ATOM 740 O O . GLU A 1 97 ? -11.188 -9.281 14.086 1.00 93.12 97 GLU A O 1
ATOM 745 N N . GLY A 1 98 ? -12.705 -9.905 12.560 1.00 92.56 98 GLY A N 1
ATOM 746 C CA . GLY A 1 98 ? -13.733 -8.969 13.016 1.00 92.56 98 GLY A CA 1
ATOM 747 C C . GLY A 1 98 ? -13.357 -7.495 12.823 1.00 92.56 98 GLY A C 1
ATOM 748 O O . GLY A 1 98 ? -13.931 -6.625 13.477 1.00 92.56 98 GLY A O 1
ATOM 749 N N . VAL A 1 99 ? -12.408 -7.188 11.933 1.00 92.31 99 VAL A N 1
ATOM 750 C CA . VAL A 1 99 ? -11.993 -5.809 11.650 1.00 92.31 99 VAL A CA 1
ATOM 751 C C . VAL A 1 99 ? -13.064 -5.147 10.800 1.00 92.31 99 VAL A C 1
ATOM 753 O O . VAL A 1 99 ? -13.166 -5.436 9.612 1.00 92.31 99 VAL A O 1
ATOM 756 N N . GLY A 1 100 ? -13.864 -4.265 11.396 1.00 89.56 100 GLY A N 1
ATOM 757 C CA . GLY A 1 100 ? -14.850 -3.451 10.684 1.00 89.56 100 GLY A CA 1
ATOM 758 C C . GLY A 1 100 ? -14.181 -2.395 9.800 1.00 89.56 100 GLY A C 1
ATOM 759 O O . GLY A 1 100 ? -13.429 -2.709 8.884 1.00 89.56 100 GLY A O 1
ATOM 760 N N . THR A 1 101 ? -14.445 -1.124 10.068 1.00 91.69 101 THR A N 1
ATOM 761 C CA . THR A 1 101 ? -13.918 -0.008 9.273 1.00 91.69 101 THR A CA 1
ATOM 762 C C . THR A 1 101 ? -12.407 0.182 9.459 1.00 91.69 101 THR A C 1
ATOM 764 O O . THR A 1 101 ? -11.926 0.243 10.590 1.00 91.69 101 THR A O 1
ATOM 767 N N . CYS A 1 10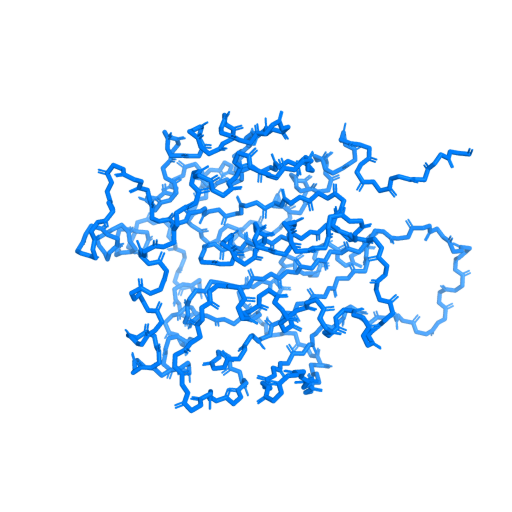2 ? -11.646 0.331 8.368 1.00 95.44 102 CYS A N 1
ATOM 768 C CA . CYS A 1 102 ? -10.190 0.514 8.425 1.00 95.44 102 CYS A CA 1
ATOM 769 C C . CYS A 1 102 ? -9.631 1.482 7.369 1.00 95.44 102 CYS A C 1
ATOM 771 O O . CYS A 1 102 ? -10.209 1.674 6.298 1.00 95.44 102 CYS A O 1
ATOM 773 N N . VAL A 1 103 ? -8.437 2.015 7.641 1.00 96.62 103 VAL A N 1
ATOM 774 C CA . VAL A 1 103 ? -7.574 2.683 6.660 1.00 96.62 103 VAL A CA 1
ATOM 775 C C . VAL A 1 103 ? -6.566 1.680 6.121 1.00 96.62 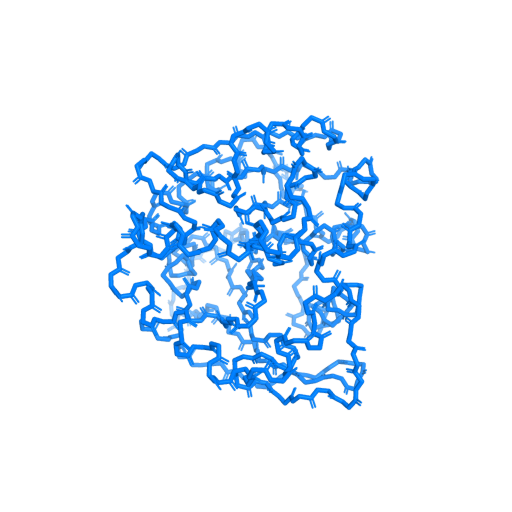103 VAL A C 1
ATOM 777 O O . VAL A 1 103 ? -5.776 1.106 6.875 1.00 96.62 103 VAL A O 1
ATOM 780 N N . VAL A 1 104 ? -6.557 1.486 4.805 1.00 98.44 104 VAL A N 1
ATOM 781 C CA . VAL A 1 104 ? -5.566 0.627 4.151 1.00 98.44 104 VAL A CA 1
ATOM 782 C C . VAL A 1 104 ? -4.350 1.450 3.740 1.00 98.44 104 VAL A C 1
ATOM 784 O O . VAL A 1 104 ? -4.469 2.483 3.091 1.00 98.44 104 VAL A O 1
ATOM 787 N N . VAL A 1 105 ? -3.159 0.995 4.115 1.00 98.69 105 VAL A N 1
ATOM 788 C CA . VAL A 1 105 ? -1.882 1.659 3.847 1.00 98.69 105 VAL A CA 1
ATOM 789 C C . VAL A 1 105 ? -0.991 0.699 3.069 1.00 98.69 105 VAL A C 1
ATOM 791 O O . VAL A 1 105 ? -0.442 -0.259 3.614 1.00 98.69 105 VAL A O 1
ATOM 794 N N . GLY A 1 106 ? -0.836 0.956 1.777 1.00 98.62 106 GLY A N 1
ATOM 795 C CA . GLY A 1 106 ? 0.019 0.176 0.894 1.00 98.62 106 GLY A CA 1
ATOM 796 C C . GLY A 1 106 ? 1.358 0.855 0.658 1.00 98.62 106 GLY A C 1
ATOM 797 O O . GLY A 1 106 ? 1.393 2.064 0.461 1.00 98.62 106 GLY A O 1
ATOM 798 N N . HIS A 1 107 ? 2.455 0.095 0.623 1.00 98.44 107 HIS A N 1
ATOM 799 C CA . HIS A 1 107 ? 3.751 0.604 0.165 1.00 98.44 107 HIS A CA 1
ATOM 800 C C . HIS A 1 107 ? 4.248 -0.112 -1.091 1.00 98.44 107 HIS A C 1
ATOM 802 O O . HIS A 1 107 ? 4.236 -1.344 -1.142 1.00 98.44 107 HIS A O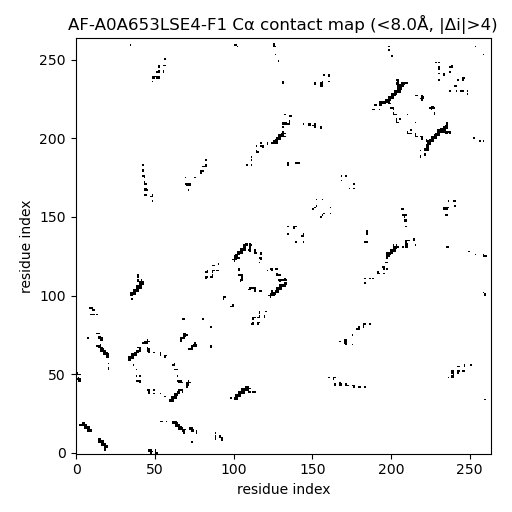 1
ATOM 808 N N . SER A 1 108 ? 4.773 0.635 -2.069 1.00 96.69 108 SER A N 1
ATOM 809 C CA . SER A 1 108 ? 5.305 0.080 -3.322 1.00 96.69 108 SER A CA 1
ATOM 810 C C . SER A 1 108 ? 4.234 -0.751 -4.052 1.00 96.69 108 SER A C 1
ATOM 812 O O . SER A 1 108 ? 3.134 -0.239 -4.254 1.00 96.69 108 SER A O 1
ATOM 814 N N . MET A 1 109 ? 4.463 -2.021 -4.414 1.00 97.62 109 MET A N 1
ATOM 815 C CA . MET A 1 109 ? 3.391 -2.896 -4.950 1.00 97.62 109 MET A CA 1
ATOM 816 C C . MET A 1 109 ? 2.179 -2.998 -4.004 1.00 97.62 109 MET A C 1
ATOM 818 O O . MET A 1 109 ? 1.051 -3.129 -4.463 1.00 97.62 109 MET A O 1
ATOM 822 N N . GLY A 1 110 ? 2.376 -2.822 -2.693 1.00 98.38 110 GLY A N 1
ATOM 823 C CA . GLY A 1 110 ? 1.297 -2.762 -1.709 1.00 98.38 110 GLY A CA 1
ATOM 824 C C . GLY A 1 110 ? 0.275 -1.659 -1.979 1.00 98.38 110 GLY A C 1
ATOM 825 O O . GLY A 1 110 ? -0.872 -1.790 -1.566 1.00 98.38 110 GLY A O 1
ATOM 826 N N . THR A 1 111 ? 0.650 -0.600 -2.708 1.00 98.75 111 THR A N 1
ATOM 827 C CA . THR A 1 111 ? -0.298 0.427 -3.172 1.00 98.75 111 THR A CA 1
ATOM 828 C C . THR A 1 111 ? -1.344 -0.145 -4.131 1.00 98.75 111 THR A C 1
ATOM 830 O O . THR A 1 111 ? -2.501 0.253 -4.068 1.00 98.75 111 THR A O 1
ATOM 833 N N . GLN A 1 112 ? -0.977 -1.122 -4.964 1.00 98.75 112 GLN A N 1
ATOM 834 C CA . GLN A 1 112 ? -1.898 -1.803 -5.879 1.00 98.75 112 GLN A CA 1
ATOM 835 C C . GLN A 1 112 ? -2.897 -2.648 -5.082 1.00 98.75 112 GLN A C 1
ATOM 837 O O . GLN A 1 112 ? -4.101 -2.543 -5.295 1.00 98.75 112 GLN A O 1
ATOM 842 N N . PHE A 1 113 ? -2.415 -3.390 -4.077 1.00 98.69 113 PHE A N 1
ATOM 843 C CA . PHE A 1 113 ? -3.276 -4.159 -3.170 1.00 98.69 113 PHE A CA 1
ATOM 844 C C . PHE A 1 113 ? -4.227 -3.259 -2.369 1.00 98.69 113 PHE A C 1
ATOM 846 O O . PHE A 1 113 ? -5.375 -3.629 -2.145 1.00 98.69 113 PHE A O 1
ATOM 853 N N . ALA A 1 114 ? -3.768 -2.076 -1.950 1.00 98.75 114 ALA A N 1
ATOM 854 C CA . ALA A 1 114 ? -4.587 -1.105 -1.231 1.00 98.75 114 ALA A CA 1
ATOM 855 C C . ALA A 1 114 ? -5.728 -0.549 -2.097 1.00 98.75 114 ALA A C 1
ATOM 857 O O . ALA A 1 114 ? -6.862 -0.467 -1.627 1.00 98.75 114 ALA A O 1
ATOM 858 N N . VAL A 1 115 ? -5.444 -0.220 -3.363 1.00 98.75 115 VAL A N 1
ATOM 859 C CA . VAL A 1 115 ? -6.469 0.199 -4.332 1.00 98.75 115 VAL A CA 1
ATOM 860 C C . VAL A 1 115 ? -7.478 -0.920 -4.568 1.00 98.75 115 VAL A C 1
ATOM 862 O O . VAL A 1 115 ? -8.678 -0.682 -4.468 1.00 98.75 115 VAL A O 1
ATOM 865 N N . GLU A 1 116 ? -7.012 -2.147 -4.799 1.00 98.75 116 GLU A N 1
ATOM 866 C CA . GLU A 1 116 ? -7.908 -3.288 -4.996 1.00 98.75 116 GLU A CA 1
ATOM 867 C C . GLU A 1 116 ? -8.773 -3.588 -3.771 1.00 98.75 116 GLU A C 1
ATOM 869 O O . GLU A 1 116 ? -9.959 -3.878 -3.909 1.00 98.75 116 GLU A O 1
ATOM 874 N N . LEU A 1 117 ? -8.228 -3.460 -2.559 1.00 98.62 117 LEU A N 1
ATOM 875 C CA . LEU A 1 117 ? -9.014 -3.637 -1.341 1.00 98.62 117 LEU A CA 1
ATOM 876 C C . LEU A 1 117 ? -10.093 -2.552 -1.202 1.00 98.62 117 LEU A C 1
ATOM 878 O O . LEU A 1 117 ? -11.220 -2.866 -0.822 1.00 98.62 117 LEU A O 1
ATOM 882 N N . ALA A 1 118 ? -9.779 -1.301 -1.554 1.00 98.25 118 ALA A N 1
ATOM 883 C CA . ALA A 1 118 ? -10.735 -0.194 -1.529 1.00 98.25 118 ALA A CA 1
ATOM 884 C C . ALA A 1 118 ? -11.881 -0.371 -2.540 1.00 98.25 118 ALA A C 1
ATOM 886 O O . ALA A 1 118 ? -13.027 -0.030 -2.237 1.00 98.25 118 ALA A O 1
ATOM 887 N N . LEU A 1 119 ? -11.582 -0.923 -3.722 1.00 98.44 119 LEU A N 1
ATOM 888 C CA . LEU A 1 119 ? -12.578 -1.253 -4.745 1.00 98.44 119 LEU A CA 1
ATOM 889 C C . LEU A 1 119 ? -13.427 -2.466 -4.356 1.00 98.44 119 LEU A C 1
ATOM 891 O O . LEU A 1 119 ? -14.626 -2.492 -4.633 1.00 98.44 119 LEU A O 1
ATOM 895 N N . ARG A 1 120 ? -12.805 -3.466 -3.727 1.00 97.81 120 ARG A N 1
ATOM 896 C CA . ARG A 1 120 ? -13.456 -4.714 -3.324 1.00 97.81 120 ARG A CA 1
ATOM 897 C C . ARG A 1 120 ? -14.430 -4.513 -2.167 1.00 97.81 120 ARG A C 1
ATOM 899 O O . ARG A 1 120 ? -15.570 -4.955 -2.264 1.00 97.81 120 ARG A O 1
ATOM 906 N N . ASP A 1 121 ? -13.985 -3.842 -1.106 1.00 96.62 121 ASP A N 1
ATOM 907 C CA . ASP A 1 121 ? -14.747 -3.676 0.135 1.00 96.62 121 ASP A CA 1
ATOM 908 C C . ASP A 1 121 ? -14.995 -2.190 0.444 1.00 96.62 121 ASP A C 1
ATOM 910 O O . ASP A 1 121 ? -14.494 -1.663 1.447 1.00 96.62 121 ASP A O 1
ATOM 914 N N . PRO A 1 122 ? -15.790 -1.478 -0.377 1.00 94.38 122 PRO A N 1
ATOM 915 C CA . PRO A 1 122 ? -15.915 -0.035 -0.245 1.00 94.38 122 PRO A CA 1
ATOM 916 C C . PRO A 1 122 ? -16.581 0.427 1.055 1.00 94.38 122 PRO A C 1
ATOM 918 O O . PRO A 1 122 ? -16.346 1.548 1.488 1.00 94.38 122 PRO A O 1
ATOM 921 N N . GLY A 1 123 ? -17.383 -0.433 1.695 1.00 91.00 123 GLY A N 1
ATOM 922 C CA . GLY A 1 123 ? -17.963 -0.163 3.015 1.00 91.00 123 GLY A CA 1
ATOM 923 C C . GLY A 1 123 ? -17.011 -0.423 4.188 1.00 91.00 123 GLY A C 1
ATOM 924 O O . GLY A 1 123 ? -17.280 0.041 5.290 1.00 91.00 123 GLY A O 1
ATOM 925 N N . ARG A 1 124 ? -15.912 -1.161 3.969 1.00 93.38 124 ARG A N 1
ATOM 926 C CA . ARG A 1 124 ? -14.905 -1.472 4.996 1.00 93.38 124 ARG A CA 1
ATOM 927 C C . ARG A 1 124 ? -13.746 -0.486 4.956 1.00 93.38 124 ARG A C 1
ATOM 929 O O . ARG A 1 124 ? -13.281 -0.015 5.991 1.00 93.38 124 ARG A O 1
ATOM 936 N N . VAL A 1 125 ? -13.252 -0.196 3.756 1.00 96.12 125 VAL A N 1
ATOM 937 C CA . VAL A 1 125 ? -12.147 0.741 3.571 1.00 96.12 125 VAL A CA 1
ATOM 938 C C . VAL A 1 125 ? -12.696 2.153 3.649 1.00 96.12 125 VAL A C 1
ATOM 940 O O . VAL A 1 125 ? -13.441 2.566 2.765 1.00 96.12 125 VAL A O 1
ATOM 943 N N . ALA A 1 126 ? -12.309 2.891 4.686 1.00 94.81 126 ALA A N 1
ATOM 944 C CA . ALA A 1 126 ? -12.724 4.278 4.862 1.00 94.81 126 ALA A CA 1
ATOM 945 C C . ALA A 1 126 ? -11.803 5.266 4.143 1.00 94.81 126 ALA A C 1
ATOM 947 O O . ALA A 1 126 ? -12.270 6.271 3.618 1.00 94.81 126 ALA A O 1
ATOM 948 N N . ALA A 1 127 ? -10.507 4.956 4.072 1.00 96.31 127 ALA A N 1
ATOM 949 C CA . ALA A 1 127 ? -9.533 5.698 3.281 1.00 96.31 127 ALA A CA 1
ATOM 950 C C . ALA A 1 127 ? -8.365 4.797 2.856 1.00 96.31 127 ALA A C 1
ATOM 952 O O . ALA A 1 127 ? -8.089 3.771 3.489 1.00 96.31 127 ALA A O 1
ATOM 953 N N . ALA A 1 128 ? -7.667 5.195 1.791 1.00 98.00 128 ALA A N 1
ATOM 954 C CA . ALA A 1 128 ? -6.488 4.498 1.287 1.00 98.00 128 ALA A CA 1
ATOM 955 C C . ALA A 1 128 ? -5.255 5.413 1.274 1.00 98.00 128 ALA A C 1
ATOM 957 O O . ALA A 1 128 ? -5.302 6.545 0.802 1.00 98.00 128 ALA A O 1
ATOM 958 N N . VAL A 1 129 ? -4.123 4.905 1.755 1.00 98.62 129 VAL A N 1
ATOM 959 C CA . VAL A 1 129 ? -2.825 5.583 1.703 1.00 98.62 129 VAL A CA 1
ATOM 960 C C . VAL A 1 129 ? -1.890 4.802 0.791 1.00 98.62 129 VAL A C 1
ATOM 962 O O . VAL A 1 129 ? -1.599 3.628 1.028 1.00 98.62 129 VAL A O 1
ATOM 965 N N . LEU A 1 130 ? -1.386 5.471 -0.240 1.00 98.75 130 LEU A N 1
ATOM 966 C CA . LEU A 1 130 ? -0.466 4.932 -1.230 1.00 98.75 130 LEU A CA 1
ATOM 967 C C . LEU A 1 130 ? 0.936 5.493 -0.975 1.00 98.75 130 LEU A C 1
ATOM 969 O O . LEU A 1 130 ? 1.277 6.584 -1.432 1.00 98.75 130 LEU A O 1
ATOM 973 N N . MET A 1 131 ? 1.749 4.751 -0.226 1.00 98.50 131 MET A N 1
ATOM 974 C CA . MET A 1 131 ? 3.132 5.112 0.077 1.00 98.50 131 MET A CA 1
ATOM 975 C C . MET A 1 131 ? 4.072 4.648 -1.035 1.00 98.50 131 MET A C 1
ATOM 977 O O . MET A 1 131 ? 4.181 3.454 -1.307 1.00 98.50 131 MET A O 1
ATOM 981 N N . GLY A 1 132 ? 4.779 5.581 -1.664 1.00 97.38 132 GLY A N 1
ATOM 982 C CA . GLY A 1 132 ? 5.756 5.261 -2.701 1.00 97.38 132 GLY A CA 1
ATOM 983 C C . GLY A 1 132 ? 5.173 4.383 -3.823 1.00 97.38 132 GLY A C 1
ATOM 984 O O . GLY A 1 132 ? 5.663 3.273 -4.027 1.00 97.38 132 GLY A O 1
ATOM 985 N N . PRO A 1 133 ? 4.109 4.805 -4.531 1.00 97.25 133 PRO A N 1
ATOM 986 C CA . PRO A 1 133 ? 3.519 4.002 -5.602 1.00 97.25 133 PRO A CA 1
ATOM 987 C C . PRO A 1 133 ? 4.532 3.686 -6.715 1.00 97.25 133 PRO A C 1
ATOM 989 O O . PRO A 1 133 ? 5.314 4.540 -7.139 1.00 97.25 133 PRO A O 1
ATOM 992 N N . VAL A 1 134 ? 4.496 2.445 -7.203 1.00 93.25 134 VAL A N 1
ATOM 993 C CA . VAL A 1 134 ? 5.385 1.916 -8.257 1.00 93.25 134 VAL A CA 1
ATOM 994 C C . VAL A 1 134 ? 4.806 2.101 -9.659 1.00 93.25 134 VAL A C 1
ATOM 996 O O . VAL A 1 134 ? 3.671 2.547 -9.811 1.00 93.25 134 VAL A O 1
ATOM 999 N N . VAL A 1 135 ? 5.594 1.733 -10.678 1.00 90.88 135 VAL A N 1
ATOM 1000 C CA . VAL A 1 135 ? 5.175 1.678 -12.092 1.00 90.88 135 VAL A CA 1
ATOM 1001 C C . VAL A 1 135 ? 4.675 3.033 -12.593 1.00 90.88 135 VAL A C 1
ATOM 1003 O O . VAL A 1 135 ? 3.601 3.170 -13.166 1.00 90.88 135 VAL A O 1
ATOM 1006 N N . ASP A 1 136 ? 5.506 4.053 -12.383 1.00 88.56 136 ASP A N 1
ATOM 1007 C CA . ASP A 1 136 ? 5.356 5.358 -13.023 1.00 88.56 136 ASP A CA 1
ATOM 1008 C C . ASP A 1 136 ? 5.125 5.182 -14.528 1.00 88.56 136 ASP A C 1
ATOM 1010 O O . ASP A 1 136 ? 5.996 4.669 -15.233 1.00 88.56 136 ASP A O 1
ATOM 1014 N N . SER A 1 137 ? 3.961 5.613 -15.021 1.00 86.62 137 SER A N 1
ATOM 1015 C CA . SER A 1 137 ? 3.539 5.368 -16.405 1.00 86.62 137 SER A CA 1
ATOM 1016 C C . SER A 1 137 ? 4.436 6.015 -17.457 1.00 86.62 137 SER A C 1
ATOM 1018 O O . SER A 1 137 ? 4.484 5.553 -18.592 1.00 86.62 137 SER A O 1
ATOM 1020 N N . SER A 1 138 ? 5.227 7.025 -17.085 1.00 86.56 138 SER A N 1
ATOM 1021 C CA . SER A 1 138 ? 6.242 7.607 -17.974 1.00 86.56 138 SER A CA 1
ATOM 1022 C C . SER A 1 138 ? 7.595 6.874 -17.928 1.00 86.56 138 SER A C 1
ATOM 1024 O O . SER A 1 138 ? 8.516 7.220 -18.670 1.00 86.56 138 SER A O 1
ATOM 1026 N N . ARG A 1 139 ? 7.733 5.868 -17.052 1.00 84.69 139 ARG A N 1
ATOM 1027 C CA . ARG A 1 139 ? 8.893 4.974 -16.878 1.00 84.69 139 ARG A CA 1
ATOM 1028 C C . ARG A 1 139 ? 8.458 3.540 -16.531 1.00 84.69 139 ARG A C 1
ATOM 1030 O O . ARG A 1 139 ? 8.918 2.955 -15.551 1.00 84.69 139 ARG A O 1
ATOM 1037 N N . ASN A 1 140 ? 7.568 2.966 -17.327 1.00 86.88 140 ASN A N 1
ATOM 1038 C CA . ASN A 1 140 ? 6.879 1.707 -17.036 1.00 86.88 140 ASN A CA 1
ATOM 1039 C C . ASN A 1 140 ? 7.567 0.444 -17.591 1.00 86.88 140 ASN A C 1
ATOM 1041 O O . ASN A 1 140 ? 6.924 -0.592 -17.732 1.00 86.88 140 ASN A O 1
ATOM 1045 N N . THR A 1 141 ? 8.868 0.483 -17.896 1.00 89.75 141 THR A N 1
ATOM 1046 C CA . THR A 1 141 ? 9.611 -0.722 -18.313 1.00 89.75 141 THR A CA 1
ATOM 1047 C C . THR A 1 141 ? 10.399 -1.331 -17.152 1.00 89.75 141 THR A C 1
ATOM 1049 O O . THR A 1 141 ? 10.871 -0.620 -16.262 1.00 89.75 141 THR A O 1
ATOM 1052 N N . VAL A 1 142 ? 10.604 -2.654 -17.177 1.00 88.69 142 VAL A N 1
ATOM 1053 C CA . VAL A 1 142 ? 11.385 -3.366 -16.145 1.00 88.69 142 VAL A CA 1
ATOM 1054 C C . VAL A 1 142 ? 12.789 -2.766 -15.952 1.00 88.69 142 VAL A C 1
ATOM 1056 O O . VAL A 1 142 ? 13.149 -2.504 -14.803 1.00 88.69 142 VAL A O 1
ATOM 1059 N N . PRO A 1 143 ? 13.577 -2.457 -17.006 1.00 87.00 143 PRO A N 1
ATOM 1060 C CA . PRO A 1 143 ? 14.891 -1.836 -16.826 1.00 87.00 143 PRO A CA 1
ATOM 1061 C C . PRO A 1 143 ? 14.828 -0.456 -16.159 1.00 87.00 143 PRO A C 1
ATOM 1063 O O . PRO A 1 143 ? 15.692 -0.127 -15.350 1.00 87.00 143 PRO A O 1
ATOM 1066 N N . GLN A 1 144 ? 13.803 0.350 -16.455 1.00 88.12 144 GLN A N 1
ATOM 1067 C CA . GLN A 1 144 ? 13.631 1.663 -15.827 1.00 88.12 144 GLN A CA 1
ATOM 1068 C C . GLN A 1 144 ? 13.282 1.539 -14.341 1.00 88.12 144 GLN A C 1
ATOM 1070 O O . GLN A 1 144 ? 13.855 2.263 -13.528 1.00 88.12 144 GLN A O 1
ATOM 1075 N N . GLN A 1 145 ? 12.392 0.610 -13.979 1.00 85.75 145 GLN A N 1
ATOM 1076 C CA . GLN A 1 145 ? 12.052 0.342 -12.579 1.00 85.75 145 GLN A CA 1
ATOM 1077 C C . GLN A 1 145 ? 13.264 -0.193 -11.807 1.00 85.75 145 GLN A C 1
ATOM 1079 O O . GLN A 1 145 ? 13.571 0.301 -10.722 1.00 85.75 145 GLN A O 1
ATOM 1084 N N . ALA A 1 146 ? 14.019 -1.123 -12.401 1.00 83.00 146 ALA A N 1
ATOM 1085 C CA . ALA A 1 146 ? 15.259 -1.635 -11.825 1.00 83.00 146 ALA A CA 1
ATOM 1086 C C . ALA A 1 146 ? 16.299 -0.520 -11.616 1.00 83.00 146 ALA A C 1
ATOM 1088 O O . ALA A 1 146 ? 16.914 -0.443 -10.556 1.00 83.00 146 ALA A O 1
ATOM 1089 N N . MET A 1 147 ? 16.454 0.384 -12.588 1.00 82.31 147 MET A N 1
ATOM 1090 C CA . MET A 1 147 ? 17.347 1.541 -12.475 1.00 82.31 147 MET A CA 1
ATOM 1091 C C . MET A 1 147 ? 16.901 2.508 -11.370 1.00 82.31 147 MET A C 1
ATOM 1093 O O . MET A 1 147 ? 17.733 3.002 -10.611 1.00 82.31 147 MET A O 1
ATOM 1097 N N . SER A 1 148 ? 15.597 2.777 -11.248 1.00 83.75 148 SER A N 1
ATOM 1098 C CA . SER A 1 148 ? 15.064 3.612 -10.167 1.00 83.75 148 SER A CA 1
ATOM 1099 C C . SER A 1 148 ? 15.321 2.995 -8.791 1.00 83.75 148 SER A C 1
ATOM 1101 O O . SER A 1 148 ? 15.791 3.709 -7.909 1.00 83.75 148 SER A O 1
ATOM 1103 N N . LEU A 1 149 ? 15.099 1.687 -8.627 1.00 81.62 149 LEU A N 1
ATOM 1104 C CA . LEU A 1 149 ? 15.401 0.966 -7.384 1.00 81.62 149 LEU A CA 1
ATOM 1105 C C . LEU A 1 149 ? 16.905 0.937 -7.079 1.00 81.62 149 LEU A C 1
ATOM 1107 O O . LEU A 1 149 ? 17.304 1.132 -5.935 1.00 81.62 149 LEU A O 1
ATOM 1111 N N . ALA A 1 150 ? 17.758 0.747 -8.089 1.00 81.00 150 ALA A N 1
ATOM 1112 C CA . ALA A 1 150 ? 19.208 0.803 -7.911 1.00 81.00 150 ALA A CA 1
ATOM 1113 C C . ALA A 1 150 ? 19.664 2.196 -7.449 1.00 81.00 150 ALA A C 1
ATOM 1115 O O . ALA A 1 150 ? 20.468 2.315 -6.526 1.00 81.00 150 ALA A O 1
ATOM 1116 N N . ARG A 1 151 ? 19.111 3.258 -8.049 1.00 82.25 151 ARG A N 1
ATOM 1117 C CA . ARG A 1 151 ? 19.379 4.644 -7.647 1.00 82.25 151 ARG A CA 1
ATOM 1118 C C . ARG A 1 151 ? 18.932 4.915 -6.211 1.00 82.25 151 ARG A C 1
ATOM 1120 O O . ARG A 1 151 ? 19.663 5.577 -5.481 1.00 82.25 151 ARG A O 1
ATOM 1127 N N . ASP A 1 152 ? 17.765 4.407 -5.821 1.00 81.69 152 ASP A N 1
ATOM 1128 C CA . ASP A 1 152 ? 17.247 4.523 -4.453 1.00 81.69 152 ASP A CA 1
ATOM 1129 C C . ASP A 1 152 ? 18.209 3.888 -3.448 1.00 81.69 152 ASP A C 1
ATOM 1131 O O . ASP A 1 152 ? 18.711 4.559 -2.544 1.00 81.69 152 ASP A O 1
ATOM 1135 N N . ALA A 1 153 ? 18.564 2.625 -3.698 1.00 78.38 153 ALA A N 1
ATOM 1136 C CA . ALA A 1 153 ? 19.461 1.857 -2.850 1.00 78.38 153 ALA A CA 1
ATOM 1137 C C . ALA A 1 153 ? 20.844 2.513 -2.710 1.00 78.38 153 ALA A C 1
ATOM 1139 O O . ALA A 1 153 ? 21.440 2.464 -1.637 1.00 78.38 153 ALA A O 1
ATOM 1140 N N . MET A 1 154 ? 21.369 3.128 -3.772 1.00 75.12 154 MET A N 1
ATOM 1141 C CA . MET A 1 154 ? 22.705 3.730 -3.753 1.00 75.12 154 MET A CA 1
ATOM 1142 C C . MET A 1 154 ? 22.746 5.142 -3.160 1.00 75.12 154 MET A C 1
ATOM 1144 O O . MET A 1 154 ? 23.749 5.500 -2.546 1.00 75.12 154 MET A O 1
ATOM 1148 N N . LEU A 1 155 ? 21.714 5.963 -3.385 1.00 78.19 155 LEU A N 1
ATOM 1149 C CA . LEU A 1 155 ? 21.788 7.412 -3.139 1.00 78.19 155 LEU A CA 1
ATOM 1150 C C . LEU A 1 155 ? 20.820 7.925 -2.071 1.00 78.19 155 LEU A C 1
ATOM 1152 O O . LEU A 1 155 ? 20.995 9.045 -1.589 1.00 78.19 155 LEU A O 1
ATOM 1156 N N . CYS A 1 156 ? 19.768 7.174 -1.751 1.00 73.31 156 CYS A N 1
ATOM 1157 C CA . CYS A 1 156 ? 18.671 7.660 -0.912 1.00 73.31 156 CYS A CA 1
ATOM 1158 C C . CYS A 1 156 ? 18.471 6.812 0.344 1.00 73.31 156 CYS A C 1
ATOM 1160 O O . CYS A 1 156 ? 18.131 7.365 1.390 1.00 73.31 156 CYS A O 1
ATOM 1162 N N . GLU A 1 157 ? 18.721 5.506 0.259 1.00 81.00 157 GLU A N 1
ATOM 1163 C CA . GLU A 1 157 ? 18.476 4.580 1.358 1.00 81.00 157 GLU A CA 1
ATOM 1164 C C . GLU A 1 157 ? 19.671 4.363 2.281 1.00 81.00 157 GLU A C 1
ATOM 1166 O O . GLU A 1 157 ? 20.838 4.358 1.887 1.00 81.00 157 GLU A O 1
ATOM 1171 N N . SER A 1 158 ? 19.356 4.124 3.554 1.00 75.12 158 SER A N 1
ATOM 1172 C CA . SER A 1 158 ? 20.358 3.723 4.539 1.00 75.12 158 SER A CA 1
ATOM 1173 C C . SER A 1 158 ? 20.814 2.278 4.301 1.00 75.12 158 SER A C 1
ATOM 1175 O O . SER A 1 158 ? 20.041 1.428 3.848 1.00 75.12 158 SER A O 1
ATOM 1177 N N . LEU A 1 159 ? 22.049 1.947 4.701 1.00 67.12 159 LEU A N 1
ATOM 1178 C CA . LEU A 1 159 ? 22.565 0.569 4.641 1.00 67.12 159 LEU A CA 1
ATOM 1179 C C . LEU A 1 159 ? 21.657 -0.432 5.376 1.00 67.12 159 LEU A C 1
ATOM 1181 O O . LEU A 1 159 ? 21.516 -1.575 4.948 1.00 67.12 159 LEU A O 1
ATOM 1185 N N . THR A 1 160 ? 21.007 -0.006 6.463 1.00 71.94 160 THR A N 1
ATOM 1186 C CA . THR A 1 160 ? 20.083 -0.850 7.230 1.00 71.94 160 THR A CA 1
ATOM 1187 C C . THR A 1 160 ? 18.766 -1.095 6.489 1.00 71.94 160 THR A C 1
ATOM 1189 O O . THR A 1 160 ? 18.289 -2.231 6.495 1.00 71.94 160 THR A O 1
ATOM 1192 N N . SER A 1 161 ? 18.206 -0.078 5.819 1.00 67.81 161 SER A N 1
ATOM 1193 C CA . SER A 1 161 ? 17.019 -0.231 4.959 1.00 67.81 161 SER A CA 1
ATOM 1194 C C . SER A 1 161 ? 17.302 -1.231 3.841 1.00 67.81 161 SER A C 1
ATOM 1196 O O . SER A 1 161 ? 16.593 -2.228 3.697 1.00 67.81 161 SER A O 1
ATOM 1198 N N . ASN A 1 162 ? 18.408 -1.016 3.123 1.00 77.69 162 ASN A N 1
ATOM 1199 C CA . ASN A 1 162 ? 18.853 -1.889 2.043 1.00 77.69 162 ASN A CA 1
ATOM 1200 C C . ASN A 1 162 ? 19.057 -3.324 2.530 1.00 77.69 162 ASN A C 1
ATOM 1202 O O . ASN A 1 162 ? 18.555 -4.258 1.913 1.00 77.69 162 ASN A O 1
ATOM 1206 N N . ALA A 1 163 ? 19.727 -3.527 3.668 1.00 67.31 163 ALA A N 1
ATOM 1207 C CA . ALA A 1 163 ? 19.948 -4.863 4.215 1.00 67.31 163 ALA A CA 1
ATOM 1208 C C . ALA A 1 163 ? 18.636 -5.608 4.521 1.00 67.31 163 ALA A C 1
ATOM 1210 O O . ALA A 1 163 ? 18.555 -6.819 4.314 1.00 67.31 163 ALA A O 1
ATOM 1211 N N . ILE A 1 164 ? 17.594 -4.911 4.991 1.00 74.94 164 ILE A N 1
ATOM 1212 C CA . ILE A 1 164 ? 16.274 -5.520 5.214 1.00 74.94 164 ILE A CA 1
ATOM 1213 C C . ILE A 1 164 ? 15.641 -5.923 3.882 1.00 74.94 164 ILE A C 1
ATOM 1215 O O . ILE A 1 164 ? 15.220 -7.074 3.764 1.00 74.94 164 ILE A O 1
ATOM 1219 N N . VAL A 1 165 ? 15.621 -5.015 2.902 1.00 72.06 165 VAL A N 1
ATOM 1220 C CA . VAL A 1 165 ? 15.019 -5.240 1.578 1.00 72.06 165 VAL A CA 1
ATOM 1221 C C . VAL A 1 165 ? 15.721 -6.382 0.845 1.00 72.06 165 VAL A C 1
ATOM 1223 O O . VAL A 1 165 ? 15.074 -7.355 0.467 1.00 72.06 165 VAL A O 1
ATOM 1226 N N . PHE A 1 166 ? 17.052 -6.337 0.732 1.00 75.44 166 PHE A N 1
ATOM 1227 C CA . PHE A 1 166 ? 17.833 -7.408 0.111 1.00 75.44 166 PHE A CA 1
ATOM 1228 C C . PHE A 1 166 ? 17.633 -8.743 0.832 1.00 75.44 166 PHE A C 1
ATOM 1230 O O . PHE A 1 166 ? 17.430 -9.770 0.186 1.00 75.44 166 PHE A O 1
ATOM 1237 N N . SER A 1 167 ? 17.645 -8.744 2.169 1.00 72.94 167 SER A N 1
ATOM 1238 C CA . SER A 1 167 ? 17.403 -9.963 2.945 1.00 72.94 167 SER A CA 1
ATOM 1239 C C . SER A 1 167 ? 16.013 -10.546 2.690 1.00 72.94 167 SER A C 1
ATOM 1241 O O . SER A 1 167 ? 15.878 -11.770 2.675 1.00 72.94 167 SER A O 1
ATOM 1243 N N . ASP A 1 168 ? 14.995 -9.713 2.488 1.00 74.06 168 ASP A N 1
ATOM 1244 C CA . ASP A 1 168 ? 13.651 -10.197 2.190 1.00 74.06 168 ASP A CA 1
ATOM 1245 C C . ASP A 1 168 ? 13.509 -10.675 0.742 1.00 74.06 168 ASP A C 1
ATOM 1247 O O . ASP A 1 168 ? 12.894 -11.720 0.547 1.00 74.06 168 ASP A O 1
ATOM 1251 N N . TYR A 1 169 ? 14.180 -10.057 -0.238 1.00 75.19 169 TYR A N 1
ATOM 1252 C CA . TYR A 1 169 ? 14.241 -10.596 -1.605 1.00 75.19 169 TYR A CA 1
ATOM 1253 C C . TYR A 1 169 ? 14.794 -12.024 -1.637 1.00 75.19 169 TYR A C 1
ATOM 1255 O O . TYR A 1 169 ? 14.242 -12.900 -2.310 1.00 75.19 169 TYR A O 1
ATOM 1263 N N . PHE A 1 170 ? 15.841 -12.296 -0.852 1.00 70.69 170 PHE A N 1
ATOM 1264 C CA . PHE A 1 170 ? 16.357 -13.655 -0.699 1.00 70.69 170 PHE A CA 1
ATOM 1265 C C . PHE A 1 170 ? 15.344 -14.602 -0.040 1.00 70.69 170 PHE A C 1
ATOM 1267 O O . PHE A 1 170 ? 15.219 -15.745 -0.481 1.00 70.69 170 PHE A O 1
ATOM 1274 N N . ARG A 1 171 ? 14.600 -14.150 0.981 1.00 72.81 171 ARG A N 1
ATOM 1275 C CA . ARG A 1 171 ? 13.594 -14.975 1.681 1.00 72.81 171 ARG A CA 1
ATOM 1276 C C . ARG A 1 171 ? 12.364 -15.274 0.828 1.00 72.81 171 ARG A C 1
ATOM 1278 O O . ARG A 1 171 ? 11.977 -16.436 0.724 1.00 72.81 171 ARG A O 1
ATOM 1285 N N . ALA A 1 172 ? 11.792 -14.253 0.189 1.00 68.56 172 ALA A N 1
ATOM 1286 C CA . ALA A 1 172 ? 10.695 -14.403 -0.766 1.00 68.56 172 ALA A CA 1
ATOM 1287 C C . ALA A 1 172 ? 11.086 -15.394 -1.870 1.00 68.56 172 ALA A C 1
ATOM 1289 O O . ALA A 1 172 ? 10.291 -16.237 -2.283 1.00 68.56 172 ALA A O 1
ATOM 1290 N N . GLY A 1 173 ? 12.366 -15.384 -2.247 1.00 78.69 173 GLY A N 1
ATOM 1291 C CA . GLY A 1 173 ? 12.942 -16.250 -3.255 1.00 78.69 173 GLY A CA 1
ATOM 1292 C C . GLY A 1 173 ? 12.916 -15.543 -4.605 1.00 78.69 173 GLY A C 1
ATOM 1293 O O . GLY A 1 173 ? 11.829 -15.223 -5.088 1.00 78.69 173 GLY A O 1
ATOM 1294 N N . PRO A 1 174 ? 14.071 -15.360 -5.271 1.00 80.62 174 PRO A N 1
ATOM 1295 C CA . PRO A 1 174 ? 14.147 -14.622 -6.533 1.00 80.62 174 PRO A CA 1
ATOM 1296 C C . PRO A 1 174 ? 13.186 -15.132 -7.614 1.00 80.62 174 PRO A C 1
ATOM 1298 O O . PRO A 1 174 ? 12.663 -14.348 -8.394 1.00 80.62 174 PRO A O 1
ATOM 1301 N N . ARG A 1 175 ? 12.895 -16.441 -7.628 1.00 86.19 175 ARG A N 1
ATOM 1302 C CA . ARG A 1 175 ? 11.910 -17.033 -8.545 1.00 86.19 175 ARG A CA 1
ATOM 1303 C C . ARG A 1 175 ? 10.504 -16.474 -8.331 1.00 86.19 175 ARG A C 1
ATOM 1305 O O . ARG A 1 175 ? 9.871 -16.108 -9.305 1.00 86.19 175 ARG A O 1
ATOM 1312 N N . TRP A 1 176 ? 10.045 -16.382 -7.082 1.00 88.12 176 TRP A N 1
ATOM 1313 C CA . TRP A 1 176 ? 8.712 -15.857 -6.775 1.00 88.12 176 TRP A CA 1
ATOM 1314 C C . TRP A 1 176 ? 8.613 -14.363 -7.081 1.00 88.12 176 TRP A C 1
ATOM 1316 O O . TRP A 1 176 ? 7.651 -13.926 -7.699 1.00 88.12 176 TRP A O 1
ATOM 1326 N N . TYR A 1 177 ? 9.655 -13.594 -6.748 1.00 88.38 177 TYR A N 1
ATOM 1327 C CA . TYR A 1 177 ? 9.749 -12.192 -7.158 1.00 88.38 177 TYR A CA 1
ATOM 1328 C C . TYR A 1 177 ? 9.579 -12.033 -8.678 1.00 88.38 177 TYR A C 1
ATOM 1330 O O . TYR A 1 177 ? 8.790 -11.210 -9.127 1.00 88.38 177 TYR A O 1
ATOM 1338 N N . LEU A 1 178 ? 10.289 -12.841 -9.474 1.00 89.62 178 LEU A N 1
ATOM 1339 C CA . LEU A 1 178 ? 10.194 -12.800 -10.936 1.00 89.62 178 LEU A CA 1
ATOM 1340 C C . LEU A 1 178 ? 8.838 -13.292 -11.460 1.00 89.62 178 LEU A C 1
ATOM 1342 O O . LEU A 1 178 ? 8.399 -12.809 -12.499 1.00 89.62 178 LEU A O 1
ATOM 1346 N N . THR A 1 179 ? 8.172 -14.209 -10.753 1.00 92.69 179 THR A N 1
ATOM 1347 C CA . THR A 1 179 ? 6.796 -14.623 -11.060 1.00 92.69 179 THR A CA 1
ATOM 1348 C C . THR A 1 179 ? 5.817 -13.468 -10.878 1.00 92.69 179 THR A C 1
ATOM 1350 O O . THR A 1 179 ? 4.980 -13.257 -11.743 1.00 92.69 179 THR A O 1
ATOM 1353 N N . GLU A 1 180 ? 5.923 -12.691 -9.803 1.00 94.00 180 GLU A N 1
ATOM 1354 C CA . GLU A 1 180 ? 4.963 -11.620 -9.488 1.00 94.00 180 GLU A CA 1
ATOM 1355 C C . GLU A 1 180 ? 5.305 -10.280 -10.165 1.00 94.00 180 GLU A C 1
ATOM 1357 O O . GLU A 1 180 ? 4.453 -9.404 -10.312 1.00 94.00 180 GLU A O 1
ATOM 1362 N N . LEU A 1 181 ? 6.542 -10.109 -10.642 1.00 92.81 181 LEU A N 1
ATOM 1363 C CA . LEU A 1 181 ? 6.985 -8.872 -11.285 1.00 92.81 181 LEU A CA 1
ATOM 1364 C C . LEU A 1 181 ? 6.118 -8.470 -12.499 1.00 92.81 181 LEU A C 1
ATOM 1366 O O . LEU A 1 181 ? 5.729 -7.304 -12.563 1.00 92.81 181 LEU A O 1
ATOM 1370 N N . PRO A 1 182 ? 5.759 -9.364 -13.446 1.00 95.31 182 PRO A N 1
ATOM 1371 C CA . PRO A 1 182 ? 4.859 -9.013 -14.543 1.00 95.31 182 PRO A CA 1
ATOM 1372 C C . PRO A 1 182 ? 3.490 -8.511 -14.075 1.00 95.31 182 PRO A C 1
ATOM 1374 O O . PRO A 1 182 ? 2.964 -7.594 -14.697 1.00 95.31 182 PRO A O 1
ATOM 1377 N N . VAL A 1 183 ? 2.950 -9.062 -12.983 1.00 96.44 183 VAL A N 1
ATOM 1378 C CA . VAL A 1 183 ? 1.659 -8.652 -12.403 1.00 96.44 183 VAL A CA 1
ATOM 1379 C C . VAL A 1 183 ? 1.752 -7.218 -11.897 1.00 96.44 183 VAL A C 1
ATOM 1381 O O . VAL A 1 183 ? 0.942 -6.378 -12.280 1.00 96.44 183 VAL A O 1
ATOM 1384 N N . MET A 1 184 ? 2.807 -6.904 -11.134 1.00 96.19 184 MET A N 1
ATOM 1385 C CA . MET A 1 184 ? 3.068 -5.535 -10.683 1.00 96.19 184 MET A CA 1
ATOM 1386 C C . MET A 1 184 ? 3.153 -4.563 -11.864 1.00 96.19 184 MET A C 1
ATOM 1388 O O . MET A 1 184 ? 2.560 -3.488 -11.820 1.00 96.19 184 MET A O 1
ATOM 1392 N N . MET A 1 185 ? 3.898 -4.935 -12.909 1.00 95.38 185 MET A N 1
ATOM 1393 C CA . MET A 1 185 ? 4.162 -4.075 -14.067 1.00 95.38 185 MET A CA 1
ATOM 1394 C C . MET A 1 185 ? 2.936 -3.844 -14.958 1.00 95.38 185 MET A C 1
ATOM 1396 O O . MET A 1 185 ? 2.878 -2.819 -15.631 1.00 95.38 185 MET A O 1
ATOM 1400 N N . GLN A 1 186 ? 1.992 -4.785 -14.996 1.00 95.62 186 GLN A N 1
ATOM 1401 C CA . GLN A 1 186 ? 0.807 -4.724 -15.859 1.00 95.62 186 GLN A CA 1
ATOM 1402 C C . GLN A 1 186 ? -0.409 -4.088 -15.178 1.00 95.62 186 GLN A C 1
ATOM 1404 O O . GLN A 1 186 ? -1.386 -3.782 -15.858 1.00 95.62 186 GLN A O 1
ATOM 1409 N N . TYR A 1 187 ? -0.366 -3.877 -13.860 1.00 97.31 187 TYR A N 1
ATOM 1410 C CA . TYR A 1 187 ? -1.503 -3.351 -13.113 1.00 97.31 187 TYR A CA 1
ATOM 1411 C C . TYR A 1 187 ? -1.873 -1.911 -13.543 1.00 97.31 187 TYR A C 1
ATOM 1413 O O . TYR A 1 187 ? -1.038 -1.003 -13.429 1.00 97.31 187 TYR A O 1
ATOM 1421 N N . PRO A 1 188 ? -3.120 -1.658 -13.988 1.00 96.19 188 PRO A N 1
ATOM 1422 C CA . PRO A 1 188 ? -3.539 -0.368 -14.537 1.00 96.19 188 PRO A CA 1
ATOM 1423 C C . PRO A 1 188 ? -3.919 0.630 -13.429 1.00 96.19 188 PRO A C 1
ATOM 1425 O O . PRO A 1 188 ? -5.076 1.012 -13.276 1.00 96.19 188 PRO A O 1
ATOM 1428 N N . MET A 1 189 ? -2.932 1.058 -12.633 1.00 96.19 189 MET A N 1
ATOM 1429 C CA . MET A 1 189 ? -3.138 1.876 -11.424 1.00 96.19 189 MET A CA 1
ATOM 1430 C C . MET A 1 189 ? -4.025 3.112 -11.645 1.00 96.19 189 MET A C 1
ATOM 1432 O O . MET A 1 189 ? -4.913 3.380 -10.839 1.00 96.19 189 MET A O 1
ATOM 1436 N N . GLU A 1 190 ? -3.784 3.865 -12.720 1.00 94.69 190 GLU A N 1
ATOM 143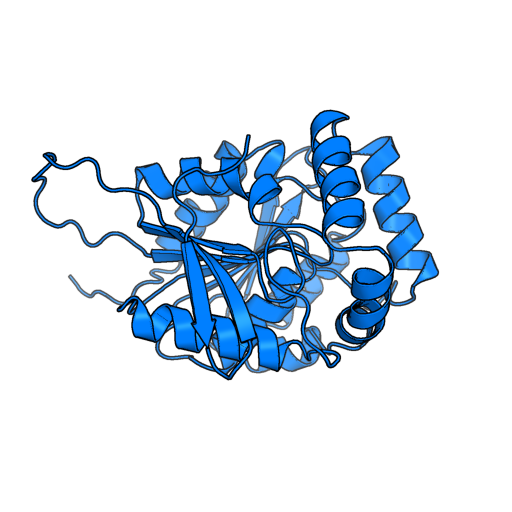7 C CA . GLU A 1 190 ? -4.521 5.101 -13.017 1.00 94.69 190 GLU A CA 1
ATOM 1438 C C . GLU A 1 190 ? -6.007 4.825 -13.258 1.00 94.69 190 GLU A C 1
ATOM 1440 O O . GLU A 1 190 ? -6.857 5.455 -12.632 1.00 94.69 190 GLU A O 1
ATOM 1445 N N . ASP A 1 191 ? -6.312 3.837 -14.100 1.00 95.88 191 ASP A N 1
ATOM 1446 C CA . ASP A 1 191 ? -7.683 3.489 -14.478 1.00 95.88 191 ASP A CA 1
ATOM 1447 C C . ASP A 1 191 ? -8.471 2.947 -13.279 1.00 95.88 191 ASP A C 1
ATOM 1449 O O . ASP A 1 191 ? -9.657 3.240 -13.106 1.00 95.88 191 ASP A O 1
ATOM 1453 N N . ARG A 1 192 ? -7.803 2.180 -12.407 1.00 97.75 192 ARG A N 1
ATOM 1454 C CA . ARG A 1 192 ? -8.414 1.637 -11.185 1.00 97.75 192 ARG A CA 1
ATOM 1455 C C . ARG A 1 192 ? -8.725 2.740 -10.177 1.00 97.75 192 ARG A C 1
ATOM 1457 O O . ARG A 1 192 ? -9.809 2.734 -9.595 1.00 97.75 192 ARG A O 1
ATOM 1464 N N . LEU A 1 193 ? -7.829 3.715 -10.006 1.00 96.88 193 LEU A N 1
ATOM 1465 C CA . LEU A 1 193 ? -8.021 4.815 -9.054 1.00 96.88 193 LEU A CA 1
ATOM 1466 C C . LEU A 1 193 ? -9.221 5.703 -9.365 1.00 96.88 193 LEU A C 1
ATOM 1468 O O . LEU A 1 193 ? -9.865 6.172 -8.429 1.00 96.88 193 LEU A O 1
ATOM 1472 N N . VAL A 1 194 ? -9.579 5.874 -10.642 1.00 97.25 194 VAL A N 1
ATOM 1473 C CA . VAL A 1 194 ? -10.790 6.617 -11.041 1.00 97.25 194 VAL A CA 1
ATOM 1474 C C . VAL A 1 194 ? -12.052 6.018 -10.404 1.00 97.25 194 VAL A C 1
ATOM 1476 O O . VAL A 1 194 ? -13.018 6.730 -10.126 1.00 97.25 194 VAL A O 1
ATOM 1479 N N . SER A 1 195 ? -12.045 4.712 -10.125 1.00 97.38 195 SER A N 1
ATOM 1480 C CA . SER A 1 195 ? -13.177 3.998 -9.526 1.00 97.38 195 SER A CA 1
ATOM 1481 C C . SER A 1 195 ? -13.176 4.004 -7.991 1.00 97.38 195 SER A C 1
ATOM 1483 O O . SER A 1 195 ? -14.184 3.630 -7.389 1.00 97.38 195 SER A O 1
ATOM 1485 N N . VAL A 1 196 ? -12.087 4.437 -7.343 1.00 97.06 196 VAL A N 1
ATOM 1486 C CA . VAL A 1 196 ? -11.994 4.523 -5.877 1.00 97.06 196 VAL A CA 1
ATOM 1487 C C . VAL A 1 196 ? -12.775 5.745 -5.396 1.00 97.06 196 VAL A C 1
ATOM 1489 O O . VAL A 1 196 ? -12.508 6.873 -5.810 1.00 97.06 196 VAL A O 1
ATOM 1492 N N . ARG A 1 197 ? -13.758 5.514 -4.520 1.00 95.44 197 ARG A N 1
ATOM 1493 C CA . ARG A 1 197 ? -14.641 6.568 -3.990 1.00 95.44 197 ARG A CA 1
ATOM 1494 C C . ARG A 1 197 ? -14.147 7.152 -2.676 1.00 95.44 197 ARG A C 1
ATOM 1496 O O . ARG A 1 197 ? -14.544 8.254 -2.321 1.00 95.44 197 ARG A O 1
ATOM 1503 N N . GLN A 1 198 ? -13.326 6.410 -1.951 1.00 95.62 198 GLN A N 1
ATOM 1504 C CA . GLN A 1 198 ? -12.746 6.809 -0.681 1.00 95.62 198 GLN A CA 1
ATOM 1505 C C . GLN A 1 198 ? -11.722 7.933 -0.866 1.00 95.62 198 GLN A C 1
ATOM 1507 O O . GLN A 1 198 ? -11.116 8.035 -1.936 1.00 95.62 198 GLN A O 1
ATOM 1512 N N . PRO A 1 199 ? -11.451 8.724 0.185 1.00 97.38 199 PRO A N 1
ATOM 1513 C CA . PRO A 1 199 ? -10.257 9.552 0.246 1.00 97.38 199 PRO A CA 1
ATOM 1514 C C . PRO A 1 199 ? -8.987 8.733 -0.019 1.00 97.38 199 PRO A C 1
ATOM 1516 O O . PRO A 1 199 ? -8.799 7.647 0.545 1.00 97.38 199 PRO A O 1
ATOM 1519 N N . VAL A 1 200 ? -8.101 9.270 -0.860 1.00 98.38 200 VAL A N 1
ATOM 1520 C CA . VAL A 1 200 ? -6.812 8.658 -1.207 1.00 98.38 200 VAL A CA 1
ATOM 1521 C C . VAL A 1 200 ? -5.677 9.631 -0.915 1.00 98.38 200 VAL A C 1
ATOM 1523 O O . VAL A 1 200 ? -5.611 10.697 -1.518 1.00 98.38 200 VAL A O 1
ATOM 1526 N N . LEU A 1 201 ? -4.735 9.244 -0.057 1.00 98.56 201 LEU A N 1
ATOM 1527 C CA . LEU A 1 201 ? -3.475 9.966 0.123 1.00 98.56 201 LEU A CA 1
ATOM 1528 C C . LEU A 1 201 ? -2.373 9.302 -0.689 1.00 98.56 201 LEU A C 1
ATOM 1530 O O . LEU A 1 201 ? -2.054 8.138 -0.461 1.00 98.56 201 LEU A O 1
ATOM 1534 N N . VAL A 1 202 ? -1.712 10.057 -1.560 1.00 98.75 202 VAL A N 1
ATOM 1535 C CA . VAL A 1 202 ? -0.451 9.636 -2.176 1.00 98.75 202 VAL A CA 1
ATOM 1536 C C . VAL A 1 202 ? 0.717 10.244 -1.404 1.00 98.75 202 VAL A C 1
ATOM 1538 O O . VAL A 1 202 ? 0.941 11.452 -1.449 1.00 98.75 202 VAL A O 1
ATOM 1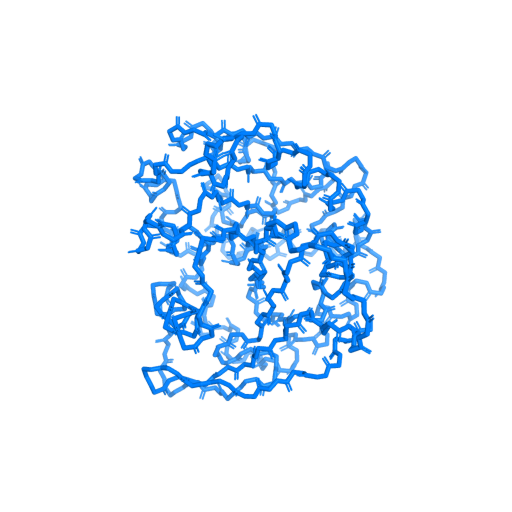541 N N . LEU A 1 203 ? 1.479 9.406 -0.701 1.00 98.62 203 LEU A N 1
ATOM 1542 C CA . LEU A 1 203 ? 2.588 9.829 0.157 1.00 98.62 203 LEU A CA 1
ATOM 1543 C C . LEU A 1 203 ? 3.924 9.368 -0.435 1.00 98.62 203 LEU A C 1
ATOM 1545 O O . LEU A 1 203 ? 4.090 8.195 -0.769 1.00 98.62 203 LEU A O 1
ATOM 1549 N N . ARG A 1 204 ? 4.904 10.269 -0.548 1.00 98.06 204 ARG A N 1
ATOM 1550 C CA . ARG A 1 204 ? 6.249 9.936 -1.063 1.00 98.06 204 ARG A CA 1
ATOM 1551 C C . ARG A 1 204 ? 7.369 10.535 -0.220 1.00 98.06 204 ARG A C 1
ATOM 1553 O O . ARG A 1 204 ? 7.189 11.573 0.405 1.00 98.06 204 ARG A O 1
ATOM 1560 N N . GLY A 1 205 ? 8.565 9.957 -0.282 1.00 97.62 205 GLY A N 1
ATOM 1561 C CA . GLY A 1 205 ? 9.782 10.654 0.139 1.00 97.62 205 GLY A CA 1
ATOM 1562 C C . GLY A 1 205 ? 10.210 11.689 -0.907 1.00 97.62 205 GLY A C 1
ATOM 1563 O O . GLY A 1 205 ? 10.124 11.427 -2.109 1.00 97.62 205 GLY A O 1
ATOM 1564 N N . THR A 1 206 ? 10.697 12.871 -0.509 1.00 97.06 206 THR A N 1
ATOM 1565 C CA . THR A 1 206 ? 11.062 13.902 -1.508 1.00 97.06 206 THR A CA 1
ATOM 1566 C C . THR A 1 206 ? 12.197 13.476 -2.441 1.00 97.06 206 THR A C 1
ATOM 1568 O O . THR A 1 206 ? 12.230 13.916 -3.596 1.00 97.06 206 THR A O 1
ATOM 1571 N N . LYS A 1 207 ? 13.081 12.580 -1.985 1.00 94.81 207 LYS A N 1
ATOM 1572 C CA . LYS A 1 207 ? 14.194 12.020 -2.763 1.00 94.81 207 LYS A CA 1
ATOM 1573 C C . LYS A 1 207 ? 13.841 10.713 -3.477 1.00 94.81 207 LYS A C 1
ATOM 1575 O O . LYS A 1 207 ? 14.685 10.212 -4.210 1.00 94.81 207 LYS A O 1
ATOM 1580 N N . ASP A 1 208 ? 12.620 10.197 -3.311 1.00 94.38 208 ASP A N 1
ATOM 1581 C CA . ASP A 1 208 ? 12.197 8.917 -3.883 1.00 94.38 208 ASP A CA 1
ATOM 1582 C C . ASP A 1 208 ? 12.333 8.923 -5.424 1.00 94.38 208 ASP A C 1
ATOM 1584 O O . ASP A 1 208 ? 11.658 9.710 -6.111 1.00 94.38 208 ASP A O 1
ATOM 1588 N N . PRO A 1 209 ? 13.213 8.069 -5.981 1.00 90.31 209 PRO A N 1
ATOM 1589 C CA . PRO A 1 209 ? 13.445 7.969 -7.411 1.00 90.31 209 PRO A CA 1
ATOM 1590 C C . PRO A 1 209 ? 12.477 7.036 -8.148 1.00 90.31 209 PRO A C 1
ATOM 1592 O O . PRO A 1 209 ? 12.478 7.053 -9.387 1.00 90.31 209 PRO A O 1
ATOM 1595 N N . VAL A 1 210 ? 11.731 6.212 -7.412 1.00 91.38 210 VAL A N 1
ATOM 1596 C CA . VAL A 1 210 ? 10.715 5.269 -7.885 1.00 91.38 210 VAL A CA 1
ATOM 1597 C C . VAL A 1 210 ? 9.383 6.005 -7.983 1.00 91.38 210 VAL A C 1
ATOM 1599 O O . VAL A 1 210 ? 8.871 6.199 -9.085 1.00 91.38 210 VAL A O 1
ATOM 1602 N N . ALA A 1 211 ? 8.881 6.519 -6.860 1.00 94.69 211 ALA A N 1
ATOM 1603 C CA . ALA A 1 211 ? 7.657 7.306 -6.799 1.00 94.69 211 ALA A CA 1
ATOM 1604 C C . ALA A 1 211 ? 7.968 8.788 -7.025 1.00 94.69 211 ALA A C 1
ATOM 1606 O O . ALA A 1 211 ? 8.000 9.611 -6.105 1.00 94.69 211 ALA A O 1
ATOM 1607 N N . ARG A 1 212 ? 8.247 9.147 -8.281 1.00 95.50 212 ARG A N 1
ATOM 1608 C CA . ARG A 1 212 ? 8.551 10.538 -8.645 1.00 95.50 212 ARG A CA 1
ATOM 1609 C C . ARG A 1 212 ? 7.372 11.459 -8.327 1.00 95.50 212 ARG A C 1
ATOM 1611 O O . ARG A 1 212 ? 6.213 11.063 -8.430 1.00 95.50 212 ARG A O 1
ATOM 1618 N N . ARG A 1 213 ? 7.664 12.732 -8.033 1.00 97.06 213 ARG A N 1
ATOM 1619 C CA . ARG A 1 213 ? 6.631 13.741 -7.737 1.00 97.06 213 ARG A CA 1
ATOM 1620 C C . ARG A 1 213 ? 5.563 13.822 -8.828 1.00 97.06 213 ARG A C 1
ATOM 1622 O O . ARG A 1 213 ? 4.383 13.792 -8.515 1.00 97.06 213 ARG A O 1
ATOM 1629 N N . SER A 1 214 ? 5.973 13.876 -10.098 1.00 97.12 214 SER A N 1
ATOM 1630 C CA . SER A 1 214 ? 5.047 13.936 -11.238 1.00 97.12 214 SER A CA 1
ATOM 1631 C C . SER A 1 214 ? 4.098 12.740 -11.287 1.00 97.12 214 SER A C 1
ATOM 1633 O O . SER A 1 214 ? 2.932 12.901 -11.628 1.00 97.12 214 SER A O 1
ATOM 1635 N N . TRP A 1 215 ? 4.589 11.554 -10.921 1.00 97.06 215 TRP A N 1
ATOM 1636 C CA . TRP A 1 215 ? 3.773 10.350 -10.845 1.00 97.06 215 TRP A CA 1
ATOM 1637 C C . TRP A 1 215 ? 2.765 10.427 -9.704 1.00 97.06 215 TRP A C 1
ATOM 1639 O O . TRP A 1 215 ? 1.578 10.208 -9.913 1.00 97.06 215 TRP A O 1
ATOM 1649 N N . CYS A 1 216 ? 3.220 10.833 -8.520 1.00 98.12 216 CYS A N 1
ATOM 1650 C CA . CYS A 1 216 ? 2.356 10.955 -7.351 1.00 98.12 216 CYS A CA 1
ATOM 1651 C C . CYS A 1 216 ? 1.244 11.995 -7.552 1.00 98.12 216 CYS A C 1
ATOM 1653 O O . CYS A 1 216 ? 0.099 11.717 -7.219 1.00 98.12 216 CYS A O 1
ATOM 1655 N N . VAL A 1 217 ? 1.559 13.141 -8.172 1.00 98.00 217 VAL A N 1
ATOM 1656 C CA . VAL A 1 217 ? 0.565 14.165 -8.549 1.00 98.00 217 VAL A CA 1
ATOM 1657 C C . VAL A 1 217 ? -0.454 13.610 -9.545 1.00 98.00 217 VAL A C 1
ATOM 1659 O O . VAL A 1 217 ? -1.649 13.873 -9.421 1.00 98.00 217 VAL A O 1
ATOM 1662 N N . LYS A 1 218 ? -0.004 12.829 -10.535 1.00 97.81 218 LYS A N 1
ATOM 1663 C CA . LYS A 1 218 ? -0.904 12.200 -11.509 1.00 97.81 218 LYS A CA 1
ATOM 1664 C C . LYS A 1 218 ? -1.885 11.249 -10.818 1.00 97.81 218 LYS A C 1
ATOM 1666 O O . LYS A 1 218 ? -3.082 11.337 -11.067 1.00 97.81 218 LYS A O 1
ATOM 1671 N N . LEU A 1 219 ? -1.392 10.404 -9.912 1.00 98.00 219 LEU A N 1
ATOM 1672 C CA . LEU A 1 219 ? -2.218 9.462 -9.152 1.00 98.00 219 LEU A CA 1
ATOM 1673 C C . LEU A 1 219 ? -3.210 10.157 -8.216 1.00 98.00 219 LEU A C 1
ATOM 1675 O O . LEU A 1 219 ? -4.380 9.785 -8.198 1.00 98.00 219 LEU A O 1
ATOM 1679 N N . SER A 1 220 ? -2.777 11.184 -7.477 1.00 97.69 220 SER A N 1
ATOM 1680 C CA . SER A 1 220 ? -3.683 11.934 -6.600 1.00 97.69 220 SER A CA 1
ATOM 1681 C C . SER A 1 220 ? -4.757 12.677 -7.394 1.00 97.69 220 SER A C 1
ATOM 1683 O O . SER A 1 220 ? -5.864 12.843 -6.911 1.00 97.69 220 SER A O 1
ATOM 1685 N N . THR A 1 221 ? -4.458 13.101 -8.624 1.00 97.38 221 THR A N 1
ATOM 1686 C CA . THR A 1 221 ? -5.442 13.756 -9.503 1.00 97.38 221 THR A CA 1
ATOM 1687 C C . THR A 1 221 ? -6.423 12.757 -10.126 1.00 97.38 221 THR A C 1
ATOM 1689 O O . THR A 1 221 ? -7.554 13.122 -10.427 1.00 97.38 221 THR A O 1
ATOM 1692 N N . ALA A 1 222 ? -6.006 11.504 -10.339 1.00 96.88 222 ALA A N 1
ATOM 1693 C CA . ALA A 1 222 ? -6.866 10.461 -10.899 1.00 96.88 222 ALA A CA 1
ATOM 1694 C C . ALA A 1 222 ? -7.934 9.969 -9.905 1.00 96.88 222 ALA A C 1
ATOM 1696 O O . ALA A 1 222 ? -9.022 9.574 -10.322 1.00 96.88 222 ALA A O 1
ATOM 1697 N N . ALA A 1 223 ? -7.637 9.986 -8.602 1.00 96.06 223 ALA A N 1
ATOM 1698 C CA . ALA A 1 223 ? -8.595 9.624 -7.562 1.00 96.06 223 ALA A CA 1
ATOM 1699 C C . ALA A 1 223 ? -9.670 10.711 -7.382 1.00 96.06 223 ALA A C 1
ATOM 1701 O O . ALA A 1 223 ? -9.367 11.902 -7.390 1.00 96.06 223 ALA A O 1
ATOM 1702 N N . GLN A 1 224 ? -10.922 10.306 -7.137 1.00 94.75 224 GLN A N 1
ATOM 1703 C CA . GLN A 1 224 ? -12.043 11.245 -6.958 1.00 94.75 224 GLN A CA 1
ATOM 1704 C C . GLN A 1 224 ? -11.852 12.176 -5.750 1.00 94.75 224 GLN A C 1
ATOM 1706 O O . GLN A 1 224 ? -12.275 13.328 -5.777 1.00 94.75 224 GLN A O 1
ATOM 1711 N N . GLN A 1 225 ? -11.210 11.666 -4.695 1.00 95.12 225 GLN A N 1
ATOM 1712 C CA . GLN A 1 225 ? -10.913 12.383 -3.453 1.00 95.12 225 GLN A CA 1
ATOM 1713 C C . GLN A 1 225 ? -9.425 12.244 -3.106 1.00 95.12 225 GLN A C 1
ATOM 1715 O O . GLN A 1 225 ? -9.055 11.763 -2.033 1.00 95.12 225 GLN A O 1
ATOM 1720 N N . GLY A 1 226 ? -8.557 12.582 -4.061 1.00 96.94 226 GLY A N 1
ATOM 1721 C CA . GLY A 1 226 ? -7.118 12.411 -3.915 1.00 96.94 226 GLY A CA 1
ATOM 1722 C C . GLY A 1 226 ? -6.388 13.626 -3.343 1.00 96.94 226 GLY A C 1
ATOM 1723 O O . GLY A 1 226 ? -6.629 14.771 -3.724 1.00 96.94 226 GLY A O 1
ATOM 1724 N N . SER A 1 227 ? -5.428 13.363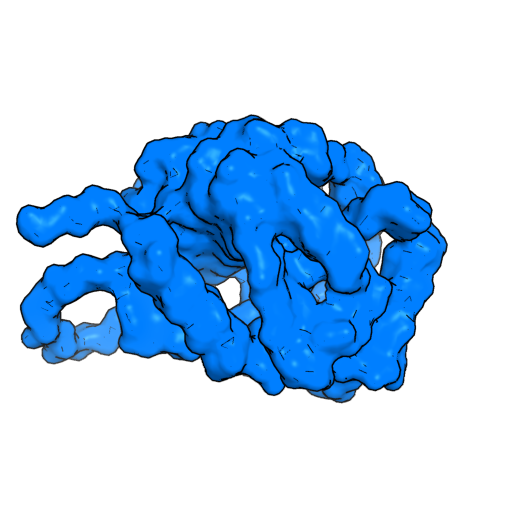 -2.464 1.00 97.56 227 SER A N 1
ATOM 1725 C CA . SER A 1 227 ? -4.448 14.324 -1.966 1.00 97.56 227 SER A CA 1
ATOM 1726 C C . SER A 1 227 ? -3.032 13.767 -2.119 1.00 97.56 227 SER A C 1
ATOM 1728 O O . SER A 1 227 ? -2.820 12.576 -2.364 1.00 97.56 227 SER A O 1
ATOM 1730 N N . MET A 1 228 ? -2.040 14.642 -1.990 1.00 97.81 228 MET A N 1
ATOM 1731 C CA . MET A 1 228 ? -0.633 14.267 -2.024 1.00 97.81 228 MET A CA 1
ATOM 1732 C C . MET A 1 228 ? 0.107 14.954 -0.880 1.00 97.81 228 MET A C 1
ATOM 1734 O O . MET A 1 228 ? -0.124 16.135 -0.628 1.00 97.81 228 MET A O 1
ATOM 1738 N N . ASP A 1 229 ? 1.026 14.231 -0.244 1.00 98.19 229 ASP A N 1
ATOM 1739 C CA . ASP A 1 229 ? 1.961 14.787 0.734 1.00 98.19 229 ASP A CA 1
ATOM 1740 C C . ASP A 1 229 ? 3.368 14.178 0.574 1.00 98.19 229 ASP A C 1
ATOM 1742 O O . ASP A 1 229 ? 3.575 13.197 -0.155 1.00 98.19 229 ASP A O 1
ATOM 1746 N N . GLU A 1 230 ? 4.365 14.780 1.221 1.00 98.25 230 GLU A N 1
ATOM 1747 C CA . GLU A 1 230 ? 5.764 14.383 1.117 1.00 98.25 230 GLU A CA 1
ATOM 1748 C C . GLU A 1 230 ? 6.490 14.321 2.462 1.00 98.25 230 GLU A C 1
ATOM 1750 O O . GLU A 1 230 ? 6.485 15.260 3.254 1.00 98.25 230 GLU A O 1
ATOM 1755 N N . VAL A 1 231 ? 7.258 13.250 2.666 1.00 97.88 231 VAL A N 1
ATOM 1756 C CA . VAL A 1 231 ? 8.191 13.142 3.790 1.00 97.88 231 VAL A CA 1
ATOM 1757 C C . VAL A 1 231 ? 9.547 13.720 3.379 1.00 97.88 231 VAL A C 1
ATOM 1759 O O . VAL A 1 231 ? 10.270 13.170 2.536 1.00 97.88 231 VAL A O 1
ATOM 1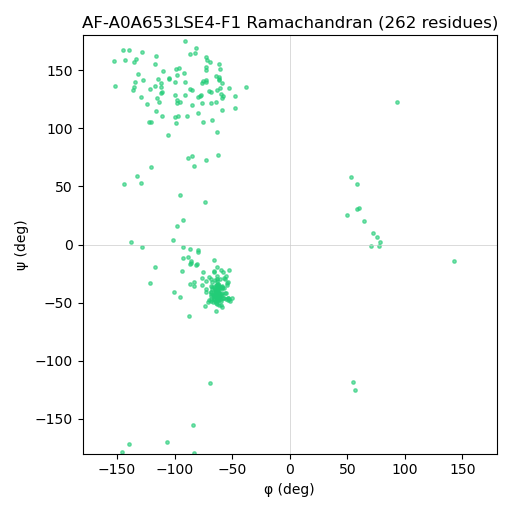762 N N . LEU A 1 232 ? 9.895 14.863 3.974 1.00 96.62 232 LEU A N 1
ATOM 1763 C CA . LEU A 1 232 ? 11.084 15.631 3.611 1.00 96.62 232 LEU A CA 1
ATOM 1764 C C . LEU A 1 232 ? 12.383 14.831 3.791 1.00 96.62 232 LEU A C 1
ATOM 1766 O O . LEU A 1 232 ? 12.673 14.255 4.839 1.00 96.62 232 LEU A O 1
ATOM 1770 N N . GLY A 1 233 ? 13.202 14.837 2.742 1.00 95.12 233 GLY A N 1
ATOM 1771 C CA . GLY A 1 233 ? 14.557 14.297 2.742 1.00 95.12 233 GLY A CA 1
ATOM 1772 C C . GLY A 1 233 ? 14.654 12.777 2.628 1.00 95.12 233 GLY A C 1
ATOM 1773 O O . GLY A 1 233 ? 15.780 12.276 2.636 1.00 95.12 233 GLY A O 1
ATOM 1774 N N . GLN A 1 234 ? 13.526 12.070 2.503 1.00 95.44 234 GLN A N 1
ATOM 1775 C CA . GLN A 1 234 ? 13.468 10.606 2.503 1.00 95.44 234 GLN A CA 1
ATOM 1776 C C . GLN A 1 234 ? 13.456 9.990 1.099 1.00 95.44 234 GLN A C 1
ATOM 1778 O O . GLN A 1 234 ? 12.999 10.626 0.143 1.00 95.44 234 GLN A O 1
ATOM 1783 N N . GLY A 1 235 ? 13.973 8.760 1.007 1.00 93.19 235 GLY A N 1
ATOM 1784 C CA . GLY A 1 235 ? 13.926 7.886 -0.169 1.00 93.19 235 GLY A CA 1
ATOM 1785 C C . GLY A 1 235 ? 12.626 7.087 -0.261 1.00 93.19 235 GLY A C 1
ATOM 1786 O O . GLY A 1 235 ? 11.598 7.512 0.271 1.00 93.19 235 GLY A O 1
ATOM 1787 N N . HIS A 1 236 ? 12.667 5.949 -0.952 1.00 95.19 236 HIS A N 1
ATOM 1788 C CA . HIS A 1 236 ? 11.497 5.098 -1.164 1.00 95.19 236 HIS A CA 1
ATOM 1789 C C . HIS A 1 236 ? 10.987 4.447 0.128 1.00 95.19 236 HIS A C 1
ATOM 1791 O O . HIS A 1 236 ? 9.784 4.383 0.348 1.00 95.19 236 HIS A O 1
ATOM 1797 N N . VAL A 1 237 ? 11.874 4.022 1.033 1.00 93.06 237 VAL A N 1
ATOM 1798 C CA . VAL A 1 237 ? 11.539 3.211 2.220 1.00 93.06 237 VAL A CA 1
ATOM 1799 C C . VAL A 1 237 ? 11.330 4.085 3.468 1.00 93.06 237 VAL A C 1
ATOM 1801 O O . VAL A 1 237 ? 11.776 3.777 4.582 1.00 93.06 237 VAL A O 1
ATOM 1804 N N . PHE A 1 238 ? 10.625 5.205 3.300 1.00 94.81 238 PHE A N 1
ATOM 1805 C CA . PHE A 1 238 ? 10.471 6.243 4.323 1.00 94.81 238 PHE A CA 1
ATOM 1806 C C . PHE A 1 238 ? 9.685 5.797 5.570 1.00 94.81 238 PHE A C 1
ATOM 1808 O O . PHE A 1 238 ? 9.951 6.278 6.672 1.00 94.81 238 PHE A O 1
ATOM 1815 N N . GLN A 1 239 ? 8.829 4.780 5.450 1.00 94.56 239 GLN A N 1
ATOM 1816 C CA . GLN A 1 239 ? 8.187 4.079 6.570 1.00 94.56 239 GLN A CA 1
ATOM 1817 C C . GLN A 1 239 ? 9.188 3.424 7.537 1.00 94.56 239 GLN A C 1
ATOM 1819 O O . GLN A 1 239 ? 8.846 3.122 8.683 1.00 94.56 239 GLN A O 1
ATOM 1824 N N . HIS A 1 240 ? 10.418 3.160 7.083 1.00 92.62 240 HIS A N 1
ATOM 1825 C CA . HIS A 1 240 ? 11.482 2.579 7.895 1.00 92.62 240 HIS A CA 1
ATOM 1826 C C . HIS A 1 240 ? 12.481 3.629 8.390 1.00 92.62 240 HIS A C 1
ATOM 1828 O O . HIS A 1 240 ? 12.939 3.552 9.538 1.00 92.62 240 HIS A O 1
ATOM 1834 N N . THR A 1 241 ? 12.848 4.581 7.532 1.00 93.62 241 THR A N 1
ATOM 1835 C CA . THR A 1 241 ? 13.867 5.600 7.828 1.00 93.62 241 THR A CA 1
ATOM 1836 C C . THR A 1 241 ? 13.306 6.789 8.603 1.00 93.62 241 THR A C 1
ATOM 1838 O O . THR A 1 241 ? 14.005 7.327 9.458 1.00 93.62 241 THR A O 1
ATOM 1841 N N . ALA A 1 242 ? 12.042 7.151 8.376 1.00 95.75 242 ALA A N 1
ATOM 1842 C CA . ALA A 1 242 ? 11.328 8.225 9.063 1.00 95.75 242 ALA A CA 1
ATOM 1843 C C . ALA A 1 242 ? 9.928 7.768 9.530 1.00 95.75 242 ALA A C 1
ATOM 1845 O O . ALA A 1 242 ? 8.916 8.359 9.141 1.00 95.75 242 ALA A O 1
ATOM 1846 N N . PRO A 1 243 ? 9.839 6.722 10.376 1.00 96.38 243 PRO A N 1
ATOM 1847 C CA . PRO A 1 243 ? 8.564 6.124 10.776 1.00 96.38 243 PRO A CA 1
ATOM 1848 C C . PRO A 1 243 ? 7.654 7.108 11.520 1.00 96.38 243 PRO A C 1
ATOM 1850 O O . PRO A 1 243 ? 6.460 7.131 11.249 1.00 96.38 243 PRO A O 1
ATOM 1853 N N . VAL A 1 244 ? 8.215 7.960 12.388 1.00 97.69 244 VAL A N 1
ATOM 1854 C CA . VAL A 1 244 ? 7.461 8.975 13.146 1.00 97.69 244 VAL A CA 1
ATOM 1855 C C . VAL A 1 244 ? 6.828 9.995 12.202 1.00 97.69 244 VAL A C 1
ATOM 1857 O O . VAL A 1 244 ? 5.622 10.207 12.250 1.00 97.69 244 VAL A O 1
ATOM 1860 N N . ALA A 1 245 ? 7.618 10.578 11.293 1.00 98.00 245 ALA A N 1
ATOM 1861 C CA . ALA A 1 245 ? 7.114 11.548 10.321 1.00 98.00 245 ALA A CA 1
ATOM 1862 C C . ALA A 1 245 ? 6.066 10.920 9.387 1.00 98.00 245 ALA A C 1
ATOM 1864 O O . ALA A 1 245 ? 5.049 11.537 9.089 1.00 98.00 245 ALA A O 1
ATOM 1865 N N . SER A 1 246 ? 6.279 9.663 8.984 1.00 97.88 246 SER A N 1
ATOM 1866 C CA . SER A 1 246 ? 5.319 8.904 8.176 1.00 97.88 246 SER A CA 1
ATOM 1867 C C . SER A 1 246 ? 4.000 8.687 8.923 1.00 97.88 246 SER A C 1
ATOM 1869 O O . SER A 1 246 ? 2.932 8.944 8.378 1.00 97.88 246 SER A O 1
ATOM 1871 N N . ALA A 1 247 ? 4.059 8.258 10.188 1.00 97.50 247 ALA A N 1
ATOM 1872 C CA . ALA A 1 247 ? 2.880 8.053 11.025 1.00 97.50 247 ALA A CA 1
ATOM 1873 C C . ALA A 1 247 ? 2.131 9.364 11.299 1.00 97.50 247 ALA A C 1
ATOM 1875 O O . ALA A 1 247 ? 0.901 9.378 11.298 1.00 97.50 247 ALA A O 1
ATOM 1876 N N . GLN A 1 248 ? 2.851 10.471 11.496 1.00 96.56 248 GLN A N 1
ATOM 1877 C CA . GLN A 1 248 ? 2.267 11.802 11.673 1.00 96.56 248 GLN A CA 1
ATOM 1878 C C . GLN A 1 248 ? 1.561 12.292 10.407 1.00 96.56 248 GLN A C 1
ATOM 1880 O O . GLN A 1 248 ? 0.425 12.747 10.508 1.00 96.56 248 GLN A O 1
ATOM 1885 N N . ALA A 1 249 ? 2.181 12.146 9.231 1.00 97.06 249 ALA A N 1
ATOM 1886 C CA . ALA A 1 249 ? 1.555 12.492 7.955 1.00 97.06 249 ALA A CA 1
ATOM 1887 C C . ALA A 1 249 ? 0.274 11.673 7.724 1.00 97.06 249 ALA A C 1
ATOM 1889 O O . ALA A 1 249 ? -0.780 12.232 7.430 1.00 97.06 249 ALA A O 1
ATOM 1890 N N . ILE A 1 250 ? 0.335 10.356 7.953 1.00 96.00 250 ILE A N 1
ATOM 1891 C CA . ILE A 1 250 ? -0.812 9.452 7.792 1.00 96.00 250 ILE A CA 1
ATOM 1892 C C . ILE A 1 250 ? -1.927 9.795 8.780 1.00 96.00 250 ILE A C 1
ATOM 1894 O O . ILE A 1 250 ? -3.042 10.085 8.366 1.00 96.00 250 ILE A O 1
ATOM 1898 N N . SER A 1 251 ? -1.644 9.788 10.083 1.00 93.62 251 SER A N 1
ATOM 1899 C CA . SER A 1 251 ? -2.666 10.025 11.114 1.00 93.62 251 SER A CA 1
ATOM 1900 C C . SER A 1 251 ? -3.202 11.459 11.101 1.00 93.62 251 SER A C 1
ATOM 1902 O O . SER A 1 251 ? -4.364 11.691 11.427 1.00 93.62 251 SER A O 1
ATOM 1904 N N . GLY A 1 252 ? -2.373 12.441 10.739 1.00 93.44 252 GLY A N 1
ATOM 1905 C CA . GLY A 1 252 ? -2.788 13.825 10.528 1.00 93.44 252 GLY A CA 1
ATOM 1906 C C . GLY A 1 252 ? -3.758 13.945 9.358 1.00 93.44 252 GLY A C 1
ATOM 1907 O O . GLY A 1 252 ? -4.841 14.497 9.526 1.00 93.44 252 GLY A O 1
ATOM 1908 N N . TRP A 1 253 ? -3.410 13.365 8.207 1.00 95.06 253 TRP A N 1
ATOM 1909 C CA . TRP A 1 253 ? -4.283 13.366 7.035 1.00 95.06 253 TRP A CA 1
ATOM 1910 C C . TRP A 1 253 ? -5.588 12.610 7.283 1.00 95.06 253 TRP A C 1
ATOM 1912 O O . TRP A 1 253 ? -6.656 13.128 6.982 1.00 95.06 253 TRP A O 1
ATOM 1922 N N . VAL A 1 254 ? -5.517 11.425 7.890 1.00 92.12 254 VAL A N 1
ATOM 1923 C CA . VAL A 1 254 ? -6.691 10.606 8.211 1.00 92.12 254 VAL A CA 1
ATOM 1924 C C . VAL A 1 254 ? -7.678 1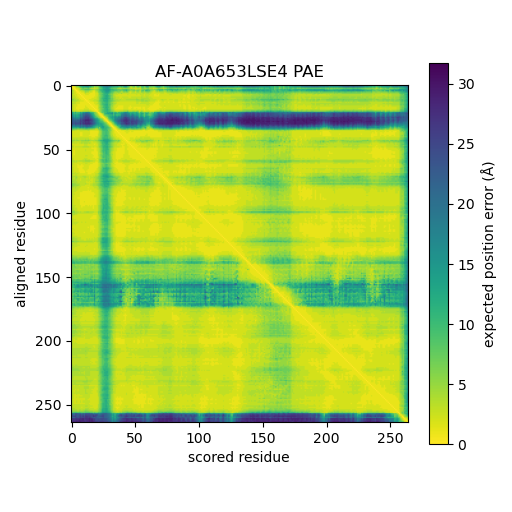1.357 9.117 1.00 92.12 254 VAL A C 1
ATOM 1926 O O . VAL A 1 254 ? -8.880 11.314 8.867 1.00 92.12 254 VAL A O 1
ATOM 1929 N N . ARG A 1 255 ? -7.180 12.094 10.121 1.00 88.88 255 ARG A N 1
ATOM 1930 C CA . ARG A 1 255 ? -8.012 12.980 10.956 1.00 88.88 255 ARG A CA 1
ATOM 1931 C C . ARG A 1 255 ? -8.631 14.128 10.162 1.00 88.88 255 ARG A C 1
ATOM 1933 O O . ARG A 1 255 ? -9.739 14.533 10.470 1.00 88.88 255 ARG A O 1
ATOM 1940 N N . ALA A 1 256 ? -7.926 14.656 9.163 1.00 88.50 256 ALA A N 1
ATOM 1941 C CA . ALA A 1 256 ? -8.403 15.777 8.356 1.00 88.50 256 ALA A CA 1
ATOM 1942 C C . ALA A 1 256 ? -9.482 15.387 7.331 1.00 88.50 256 ALA A C 1
ATOM 1944 O O . ALA A 1 256 ? -10.239 16.251 6.903 1.00 88.50 256 ALA A O 1
ATOM 1945 N N . VAL A 1 257 ? -9.545 14.117 6.918 1.00 85.75 257 VAL A N 1
ATOM 1946 C CA . VAL A 1 257 ? -10.541 13.624 5.947 1.00 85.75 257 VAL A CA 1
ATOM 1947 C C . VAL A 1 257 ? -11.752 12.953 6.606 1.00 85.75 257 VAL A C 1
ATOM 1949 O O . VAL A 1 257 ? -12.481 12.234 5.927 1.00 85.75 257 VAL A O 1
ATOM 1952 N N . ASP A 1 258 ? -11.954 13.161 7.916 1.00 68.62 258 ASP A N 1
ATOM 1953 C CA . ASP A 1 258 ? -13.047 12.587 8.730 1.00 68.62 258 ASP A CA 1
ATOM 1954 C C . ASP A 1 258 ? -13.217 11.061 8.563 1.00 68.62 258 ASP A C 1
ATOM 1956 O O . ASP A 1 258 ? -14.290 10.487 8.767 1.00 68.62 258 ASP A O 1
ATOM 1960 N N . GLY A 1 259 ? -12.131 10.384 8.182 1.00 58.28 259 GLY A N 1
ATOM 1961 C CA . GLY A 1 259 ? -12.129 9.097 7.490 1.00 58.28 259 GLY A CA 1
ATOM 1962 C C . GLY A 1 259 ? -12.485 7.865 8.318 1.00 58.28 259 GLY A C 1
ATOM 1963 O O . GLY A 1 259 ? -11.901 6.818 8.072 1.00 58.28 259 GLY A O 1
ATOM 1964 N N . PHE A 1 260 ? -13.415 7.940 9.273 1.00 55.75 260 PHE A N 1
ATOM 1965 C CA . PHE A 1 260 ? -13.951 6.757 9.965 1.00 55.75 260 PHE A CA 1
ATOM 1966 C C . PHE A 1 260 ? -15.459 6.755 10.207 1.00 55.75 260 PHE A C 1
ATOM 1968 O O . PHE A 1 260 ? -15.960 5.786 10.774 1.00 55.75 260 PHE A O 1
ATOM 1975 N N . GLY A 1 261 ? -16.204 7.767 9.752 1.00 52.28 261 GLY A N 1
ATOM 1976 C CA . GLY A 1 261 ? -17.666 7.672 9.690 1.00 52.28 261 GLY A CA 1
ATOM 1977 C C . GLY A 1 261 ? -18.374 7.441 11.033 1.00 52.28 261 GLY A C 1
ATOM 1978 O O . GLY A 1 261 ? -19.432 6.817 11.050 1.00 52.28 261 GLY A O 1
ATOM 1979 N N . VAL A 1 262 ? -17.828 7.945 12.144 1.00 40.22 262 VAL A N 1
ATOM 1980 C CA . VAL A 1 262 ? -18.560 8.050 13.414 1.00 40.22 262 VAL A CA 1
ATOM 1981 C C . VAL A 1 262 ? -19.072 9.488 13.534 1.00 40.22 262 VAL A C 1
ATOM 1983 O O . VAL A 1 262 ? -18.262 10.383 13.776 1.00 40.22 262 VAL A O 1
ATOM 1986 N N . PRO A 1 263 ? -20.374 9.764 13.324 1.00 37.16 263 PRO A N 1
ATOM 1987 C CA . PRO A 1 263 ? -20.957 10.993 13.849 1.00 37.16 263 PRO A CA 1
ATOM 1988 C C . PRO A 1 263 ? -20.845 10.979 15.381 1.00 37.16 263 PRO A C 1
ATOM 1990 O O . PRO A 1 263 ? -20.971 9.916 15.992 1.00 37.16 263 PRO A O 1
ATOM 1993 N N . ALA A 1 264 ? -20.581 12.147 15.971 1.00 37.75 264 ALA A N 1
ATOM 1994 C CA . ALA A 1 264 ? -20.666 12.355 17.418 1.00 37.75 264 ALA A CA 1
ATOM 1995 C C . ALA A 1 264 ? -22.052 11.990 17.975 1.00 37.75 264 ALA A C 1
ATOM 1997 O O . ALA A 1 264 ? -23.051 12.159 17.232 1.00 37.75 264 ALA A O 1
#

Secondary structure (DSSP, 8-state):
-PPS--EEEEETTEEEEEEEPPPPTT-------PPEEEEE--TT--GGGTHHHHHHHTTTSEEEEEE-TTSTTSPPPSS---HHHHHHHHHHHHHHTT--SEEEEEETTHHHHHHHHHHH-TTTEEEEEEES----GGG-SHHHHHHHHHHHHHHTS-HHHHHHHHHHHHHH-HHHHHHHHHHHHH--HHHHHTT--SEEEEEEETT-SSS-HHHHHHHHHHSTEEEEEEETT--TTHHHHSHHHHHHHHHHHHHHTTTT----

Mean predicted aligned error: 5.51 Å

pLDDT: mean 89.2, std 13.38, range [37.16, 98.75]

Nearest PDB structures (foldseek):
  5egn-assembly3_C  TM=8.213E-01  e=7.595E-16  uncultured bacterium
  7dq9-assembly4_D  TM=8.122E-01  e=2.737E-16  Alistipes shahii WAL 8301
  7dq9-assembly3_C  TM=8.000E-01  e=1.693E-16  Alistipes shahii WAL 8301
  8ynv-assembly4_D  TM=7.875E-01  e=3.337E-14  Bacillus thuringiensis
  8ynw-assembly4_D  TM=7.794E-01  e=5.394E-14  Bacillus thuringiensis

Solvent-accessible surface area (backbone atoms only — not comparable to full-atom values): 13581 Å² total; per-residue (Å²): 111,69,71,72,86,58,40,82,44,74,36,96,93,42,36,24,29,42,30,63,60,79,78,72,92,80,75,84,60,79,87,67,88,56,52,33,37,38,42,36,44,31,80,33,29,29,37,48,58,43,32,50,26,46,55,52,43,38,75,72,28,45,28,40,32,32,17,51,63,30,14,44,88,22,54,69,66,97,61,85,67,51,58,58,52,56,17,49,35,51,55,47,48,34,54,78,68,67,56,62,65,28,34,30,36,6,30,29,51,9,22,55,30,29,52,38,32,38,62,71,39,57,90,33,32,37,26,35,35,28,32,25,43,57,66,32,82,95,48,60,46,70,70,50,47,51,49,21,51,51,49,25,56,71,76,44,46,52,73,68,58,44,52,53,47,55,53,25,31,62,58,23,25,66,67,51,40,62,58,44,44,62,49,61,62,65,55,62,61,60,71,54,32,54,70,31,79,42,45,30,39,27,36,28,20,69,57,15,58,55,29,31,68,73,45,41,54,52,50,16,65,40,22,75,42,36,39,71,54,68,45,82,84,24,11,66,63,29,40,55,79,40,18,62,62,45,35,47,55,50,55,52,51,45,64,72,64,61,44,73,81,72,80,133